Protein AF-0000000087414358 (afdb_homodimer)

Sequence (250 aa):
MFTDDFENIKIPDRVPMEALPYEARRILSLLRPGQKNSMMVKEICRLTGYRDEFIRVMGRRLLMEFGWPVGTSNDLDTPGLYLMQSEDERKRTFRNLYGRARQIADRAYVVNEIRLIDPKEWEVLMFTDDFENIKIPDRVPMEALPYEARRILSLLRPGQKNSMMVKEICRLTGYRDEFIRVMGRRLLMEFGWPVGTSNDLDTPGLYLMQSEDERKRTFRNLYGRARQIADRAYVVNEIRLIDPKEWEVL

Structure (mmCIF, N/CA/C/O backbone):
data_AF-0000000087414358-model_v1
#
loop_
_entity.id
_entity.type
_entity.pdbx_description
1 polymer 'Mor transcription activator domain-containing protein'
#
loop_
_atom_site.group_PDB
_atom_site.id
_atom_site.type_symbol
_atom_site.label_atom_id
_atom_site.label_alt_id
_atom_site.label_comp_id
_atom_site.label_asym_id
_atom_site.label_entity_id
_atom_site.label_seq_id
_atom_site.pdbx_PDB_ins_code
_atom_site.Cartn_x
_atom_site.Cartn_y
_atom_site.Cartn_z
_atom_site.occupancy
_atom_site.B_iso_or_equiv
_atom_site.auth_seq_id
_atom_site.auth_comp_id
_atom_site.auth_asym_id
_atom_site.auth_atom_id
_atom_site.pdbx_PDB_model_num
ATOM 1 N N . MET A 1 1 ? -17.391 3.189 2.809 1 33.28 1 MET A N 1
ATOM 2 C CA . MET A 1 1 ? -17.172 2.053 3.703 1 33.28 1 MET A CA 1
ATOM 3 C C . MET A 1 1 ? -16.797 0.805 2.916 1 33.28 1 MET A C 1
ATOM 5 O O . MET A 1 1 ? -17.219 0.632 1.772 1 33.28 1 MET A O 1
ATOM 9 N N . PHE A 1 2 ? -15.617 0.061 3.109 1 52.38 2 PHE A N 1
ATOM 10 C CA . PHE A 1 2 ? -15.266 -1.072 2.262 1 52.38 2 PHE A CA 1
ATOM 11 C C . PHE A 1 2 ? -16.344 -2.146 2.318 1 52.38 2 PHE A C 1
ATOM 13 O O . PHE A 1 2 ? -16.688 -2.641 3.398 1 52.38 2 PHE A O 1
ATOM 20 N N . THR A 1 3 ? -17.438 -2.023 1.88 1 54.53 3 THR A N 1
ATOM 21 C CA . THR A 1 3 ? -18.312 -3.197 1.829 1 54.53 3 THR A CA 1
ATOM 22 C C . THR A 1 3 ? -17.641 -4.324 1.04 1 54.53 3 THR A C 1
ATOM 24 O O . THR A 1 3 ? -16.984 -4.074 0.029 1 54.53 3 THR A O 1
ATOM 27 N N . ASP A 1 4 ? -17.281 -5.305 1.775 1 57.78 4 ASP A N 1
ATOM 28 C CA . ASP A 1 4 ? -16.688 -6.48 1.143 1 57.78 4 ASP A CA 1
ATOM 29 C C . ASP A 1 4 ? -17.484 -6.895 -0.096 1 57.78 4 ASP A C 1
ATOM 31 O O . ASP A 1 4 ? -18.328 -7.781 -0.027 1 57.78 4 ASP A O 1
ATOM 35 N N . ASP A 1 5 ? -17.828 -5.961 -0.767 1 67.06 5 ASP A N 1
ATOM 36 C CA . ASP A 1 5 ? -18.562 -6.43 -1.947 1 67.06 5 ASP A CA 1
ATOM 37 C C . ASP A 1 5 ? -17.609 -7.074 -2.951 1 67.06 5 ASP A C 1
ATOM 39 O O . ASP A 1 5 ? -17.219 -6.449 -3.943 1 67.06 5 ASP A O 1
ATOM 43 N N . PHE A 1 6 ? -17.078 -8.234 -2.506 1 79.12 6 PHE A N 1
ATOM 44 C CA . PHE A 1 6 ? -16.203 -9.031 -3.348 1 79.12 6 PHE A CA 1
ATOM 45 C C . PHE A 1 6 ? -17 -9.758 -4.43 1 79.12 6 PHE A C 1
ATOM 47 O O . PHE A 1 6 ? -16.438 -10.562 -5.18 1 79.12 6 PHE A O 1
ATOM 54 N N . GLU A 1 7 ? -18.281 -9.5 -4.449 1 76.12 7 GLU A N 1
ATOM 55 C CA . GLU A 1 7 ? -19.172 -10.25 -5.344 1 76.12 7 GLU A CA 1
ATOM 56 C C . GLU A 1 7 ? -18.766 -10.07 -6.801 1 76.12 7 GLU A C 1
ATOM 58 O O . GLU A 1 7 ? -18.969 -10.961 -7.625 1 76.12 7 GLU A O 1
ATOM 63 N N . ASN A 1 8 ? -18.078 -9.039 -7.016 1 84 8 ASN A N 1
ATOM 64 C CA . ASN A 1 8 ? -17.766 -8.75 -8.414 1 84 8 ASN A CA 1
ATOM 65 C C . ASN A 1 8 ? -16.328 -9.102 -8.758 1 84 8 ASN A C 1
ATOM 67 O O . ASN A 1 8 ? -15.859 -8.828 -9.867 1 84 8 ASN A O 1
ATOM 71 N N . ILE A 1 9 ? -15.656 -9.781 -7.816 1 91.06 9 ILE A N 1
ATOM 72 C CA . ILE A 1 9 ? -14.266 -10.133 -8.094 1 91.06 9 ILE A CA 1
ATOM 73 C C . ILE A 1 9 ? -14.203 -11.539 -8.688 1 91.06 9 ILE A C 1
ATOM 75 O O . ILE A 1 9 ? -14.633 -12.508 -8.055 1 91.06 9 ILE A O 1
ATOM 79 N N . LYS A 1 10 ? -13.711 -11.602 -9.852 1 93 10 LYS A N 1
ATOM 80 C CA . LYS A 1 10 ? -13.555 -12.883 -10.531 1 93 10 LYS A CA 1
ATOM 81 C C . LYS A 1 10 ? -12.25 -13.562 -10.117 1 93 10 LYS A C 1
ATOM 83 O O . LYS A 1 10 ? -11.195 -12.93 -10.094 1 93 10 LYS A O 1
ATOM 88 N N . ILE A 1 11 ? -12.375 -14.82 -9.758 1 97 11 ILE A N 1
ATOM 89 C CA . ILE A 1 11 ? -11.188 -15.641 -9.547 1 97 11 ILE A CA 1
ATOM 90 C C . ILE A 1 11 ? -10.695 -16.203 -10.883 1 97 11 ILE A C 1
ATOM 92 O O . ILE A 1 11 ? -11.414 -16.953 -11.547 1 97 11 ILE A O 1
ATOM 96 N N . PRO A 1 12 ? -9.508 -15.906 -11.234 1 97.81 12 PRO A N 1
ATOM 97 C CA . PRO A 1 12 ? -9.07 -16.312 -12.57 1 97.81 12 PRO A CA 1
ATOM 98 C C . PRO A 1 12 ? -8.75 -17.812 -12.656 1 97.81 12 PRO A C 1
ATOM 100 O O . PRO A 1 12 ? -8.273 -18.406 -11.68 1 97.81 12 PRO A O 1
ATOM 103 N N . ASP A 1 13 ? -9.016 -18.312 -13.797 1 96.94 13 ASP A N 1
ATOM 104 C CA . ASP A 1 13 ? -8.523 -19.656 -14.109 1 96.94 13 ASP A CA 1
ATOM 105 C C . ASP A 1 13 ? -7.023 -19.641 -14.383 1 96.94 13 ASP A C 1
ATOM 107 O O . ASP A 1 13 ? -6.496 -18.656 -14.922 1 96.94 13 ASP A O 1
ATOM 111 N N . ARG A 1 14 ? -6.512 -20.734 -14.102 1 96.75 14 ARG A N 1
ATOM 112 C CA . ARG A 1 14 ? -5.07 -20.812 -14.328 1 96.75 14 ARG A CA 1
ATOM 113 C C . ARG A 1 14 ? -4.758 -20.922 -15.82 1 96.75 14 ARG A C 1
ATOM 115 O O . ARG A 1 14 ? -5.23 -21.828 -16.5 1 96.75 14 ARG A O 1
ATOM 122 N N . VAL A 1 15 ? -3.963 -19.969 -16.234 1 97.25 15 VAL A N 1
ATOM 123 C CA . VAL A 1 15 ? -3.451 -20 -17.609 1 97.25 15 VAL A CA 1
ATOM 124 C C . VAL A 1 15 ? -2.172 -20.844 -17.656 1 97.25 15 VAL A C 1
ATOM 126 O O . VAL A 1 15 ? -1.216 -20.562 -16.922 1 97.25 15 VAL A O 1
ATOM 129 N N . PRO A 1 16 ? -2.189 -21.844 -18.547 1 95.31 16 PRO A N 1
ATOM 130 C CA . PRO A 1 16 ? -0.965 -22.641 -18.625 1 95.31 16 PRO A CA 1
ATOM 131 C C . PRO A 1 16 ? 0.261 -21.812 -19 1 95.31 16 PRO A C 1
ATOM 133 O O . PRO A 1 16 ? 0.146 -20.812 -19.719 1 95.31 16 PRO A O 1
ATOM 136 N N . MET A 1 17 ? 1.383 -22.172 -18.516 1 93.5 17 MET A N 1
ATOM 137 C CA . MET A 1 17 ? 2.629 -21.422 -18.672 1 93.5 17 MET A CA 1
ATOM 138 C C . MET A 1 17 ? 2.893 -21.109 -20.141 1 93.5 17 MET A C 1
ATOM 140 O O . MET A 1 17 ? 3.324 -20.016 -20.484 1 93.5 17 MET A O 1
ATOM 144 N N . GLU A 1 18 ? 2.645 -22.016 -21.016 1 93.5 18 GLU A N 1
ATOM 145 C CA . GLU A 1 18 ? 2.969 -21.875 -22.422 1 93.5 18 GLU A CA 1
ATOM 146 C C . GLU A 1 18 ? 2.078 -20.844 -23.094 1 93.5 18 GLU A C 1
ATOM 148 O O . GLU A 1 18 ? 2.404 -20.344 -24.172 1 93.5 18 GLU A O 1
ATOM 153 N N . ALA A 1 19 ? 0.921 -20.5 -22.5 1 97.44 19 ALA A N 1
ATOM 154 C CA . ALA A 1 19 ? -0.03 -19.562 -23.078 1 97.44 19 ALA A CA 1
ATOM 155 C C . ALA A 1 19 ? 0.161 -18.156 -22.5 1 97.44 19 ALA A C 1
ATOM 157 O O . ALA A 1 19 ? -0.482 -17.203 -22.953 1 97.44 19 ALA A O 1
ATOM 158 N N . LEU A 1 20 ? 1.043 -18.078 -21.578 1 98.12 20 LEU A N 1
ATOM 159 C CA . LEU A 1 20 ? 1.315 -16.781 -20.953 1 98.12 20 LEU A CA 1
ATOM 160 C C . LEU A 1 20 ? 2.086 -15.867 -21.906 1 98.12 20 LEU A C 1
ATOM 162 O O . LEU A 1 20 ? 2.877 -16.344 -22.719 1 98.12 20 LEU A O 1
ATOM 166 N N . PRO A 1 21 ? 1.796 -14.562 -21.734 1 98.31 21 PRO A N 1
ATOM 167 C CA . PRO A 1 21 ? 2.713 -13.648 -22.422 1 98.31 21 PRO A CA 1
ATOM 168 C C . PRO A 1 21 ? 4.168 -13.859 -22.016 1 98.31 21 PRO A C 1
ATOM 170 O O . PRO A 1 21 ? 4.445 -14.305 -20.891 1 98.31 21 PRO A O 1
ATOM 173 N N . TYR A 1 22 ? 5.031 -13.492 -22.844 1 97.94 22 TYR A N 1
ATOM 174 C CA . TYR A 1 22 ? 6.453 -13.789 -22.703 1 97.94 22 TYR A CA 1
ATOM 175 C C . TYR A 1 22 ? 6.977 -13.32 -21.344 1 97.94 22 TYR A C 1
ATOM 177 O O . TYR A 1 22 ? 7.609 -14.086 -20.625 1 97.94 22 TYR A O 1
ATOM 185 N N . GLU A 1 23 ? 6.684 -12.102 -20.938 1 98.12 23 GLU A N 1
ATOM 186 C CA . GLU A 1 23 ? 7.234 -11.539 -19.703 1 98.12 23 GLU A CA 1
ATOM 187 C C . GLU A 1 23 ? 6.699 -12.266 -18.484 1 98.12 23 GLU A C 1
ATOM 189 O O . GLU A 1 23 ? 7.441 -12.516 -17.531 1 98.12 23 GLU A O 1
ATOM 194 N N . ALA A 1 24 ? 5.449 -12.578 -18.547 1 98.25 24 ALA A N 1
ATOM 195 C CA . ALA A 1 24 ? 4.84 -13.297 -17.422 1 98.25 24 ALA A CA 1
ATOM 196 C C . ALA A 1 24 ? 5.453 -14.688 -17.266 1 98.25 24 ALA A C 1
ATOM 198 O O . ALA A 1 24 ? 5.746 -15.117 -16.156 1 98.25 24 ALA A O 1
ATOM 199 N N . ARG A 1 25 ? 5.648 -15.297 -18.406 1 97.69 25 ARG A N 1
ATOM 200 C CA . ARG A 1 25 ? 6.242 -16.641 -18.406 1 97.69 25 ARG A CA 1
ATOM 201 C C . ARG A 1 25 ? 7.668 -16.594 -17.859 1 97.69 25 ARG A C 1
ATOM 203 O O . ARG A 1 25 ? 8.07 -17.469 -17.094 1 97.69 25 ARG A O 1
ATOM 210 N N . ARG A 1 26 ? 8.359 -15.609 -18.312 1 97.69 26 ARG A N 1
ATOM 211 C CA . ARG A 1 26 ? 9.75 -15.461 -17.891 1 97.69 26 ARG A CA 1
ATOM 212 C C . ARG A 1 26 ? 9.836 -15.273 -16.375 1 97.69 26 ARG A C 1
ATOM 214 O O . ARG A 1 26 ? 10.664 -15.914 -15.711 1 97.69 26 ARG A O 1
ATOM 221 N N . ILE A 1 27 ? 9.023 -14.484 -15.805 1 98.25 27 ILE A N 1
ATOM 222 C CA . ILE A 1 27 ? 9.031 -14.227 -14.375 1 98.25 27 ILE A CA 1
ATOM 223 C C . ILE A 1 27 ? 8.523 -15.445 -13.617 1 98.25 27 ILE A C 1
ATOM 225 O O . ILE A 1 27 ? 9.125 -15.875 -12.633 1 98.25 27 ILE A O 1
ATOM 229 N N . LEU A 1 28 ? 7.473 -16 -14.125 1 97.44 28 LEU A N 1
ATOM 230 C CA . LEU A 1 28 ? 6.91 -17.188 -13.492 1 97.44 28 LEU A CA 1
ATOM 231 C C . LEU A 1 28 ? 7.938 -18.312 -13.438 1 97.44 28 LEU A C 1
ATOM 233 O O . LEU A 1 28 ? 8.016 -19.047 -12.445 1 97.44 28 LEU A O 1
ATOM 237 N N . SER A 1 29 ? 8.711 -18.484 -14.43 1 96.5 29 SER A N 1
ATOM 238 C CA . SER A 1 29 ? 9.664 -19.594 -14.531 1 96.5 29 SER A CA 1
ATOM 239 C C . SER A 1 29 ? 10.742 -19.484 -13.461 1 96.5 29 SER A C 1
ATOM 241 O O . SER A 1 29 ? 11.438 -20.453 -13.18 1 96.5 29 SER A O 1
ATOM 243 N N . LEU A 1 30 ? 10.891 -18.359 -12.914 1 97.19 30 LEU A N 1
ATOM 244 C CA . LEU A 1 30 ? 11.906 -18.156 -11.891 1 97.19 30 LEU A CA 1
ATOM 245 C C . LEU A 1 30 ? 11.352 -18.438 -10.5 1 97.19 30 LEU A C 1
ATOM 247 O O . LEU A 1 30 ? 12.109 -18.594 -9.539 1 97.19 30 LEU A O 1
ATOM 251 N N . LEU A 1 31 ? 10.055 -18.438 -10.352 1 96.75 31 LEU A N 1
ATOM 252 C CA . LEU A 1 31 ? 9.438 -18.672 -9.047 1 96.75 31 LEU A CA 1
ATOM 253 C C . LEU A 1 31 ? 9.375 -20.172 -8.742 1 96.75 31 LEU A C 1
ATOM 255 O O . LEU A 1 31 ? 9.359 -21 -9.656 1 96.75 31 LEU A O 1
ATOM 259 N N . ARG A 1 32 ? 9.367 -20.422 -7.461 1 94.94 32 ARG A N 1
ATOM 260 C CA . ARG A 1 32 ? 9.344 -21.812 -6.988 1 94.94 32 ARG A CA 1
ATOM 261 C C . ARG A 1 32 ? 8.258 -22 -5.941 1 94.94 32 ARG A C 1
ATOM 263 O O . ARG A 1 32 ? 7.875 -21.062 -5.246 1 94.94 32 ARG A O 1
ATOM 270 N N . PRO A 1 33 ? 7.797 -23.188 -5.797 1 95.81 33 PRO A N 1
ATOM 271 C CA . PRO A 1 33 ? 6.781 -23.453 -4.781 1 95.81 33 PRO A CA 1
ATOM 272 C C . PRO A 1 33 ? 7.324 -23.359 -3.357 1 95.81 33 PRO A C 1
ATOM 274 O O . PRO A 1 33 ? 8.445 -23.812 -3.086 1 95.81 33 PRO A O 1
ATOM 277 N N . GLY A 1 34 ? 6.516 -22.703 -2.506 1 96.12 34 GLY A N 1
ATOM 278 C CA . GLY A 1 34 ? 6.828 -22.641 -1.087 1 96.12 34 GLY A CA 1
ATOM 279 C C . GLY A 1 34 ? 7.57 -21.375 -0.698 1 96.12 34 GLY A C 1
ATOM 280 O O . GLY A 1 34 ? 8.508 -20.953 -1.383 1 96.12 34 GLY A O 1
ATOM 281 N N . GLN A 1 35 ? 7.277 -20.859 0.395 1 96.38 35 GLN A N 1
ATOM 282 C CA . GLN A 1 35 ? 7.883 -19.625 0.885 1 96.38 35 GLN A CA 1
ATOM 283 C C . GLN A 1 35 ? 9.383 -19.797 1.103 1 96.38 35 GLN A C 1
ATOM 285 O O . GLN A 1 35 ? 10.156 -18.875 0.876 1 96.38 35 GLN A O 1
ATOM 290 N N . LYS A 1 36 ? 9.758 -20.969 1.539 1 95.88 36 LYS A N 1
ATOM 291 C CA . LYS A 1 36 ? 11.164 -21.234 1.812 1 95.88 36 LYS A CA 1
ATOM 292 C C . LYS A 1 36 ? 12.016 -21.047 0.558 1 95.88 36 LYS A C 1
ATOM 294 O O . LYS A 1 36 ? 13.234 -20.891 0.646 1 95.88 36 LYS A O 1
ATOM 299 N N . ASN A 1 37 ? 11.367 -21.047 -0.603 1 95.62 37 ASN A N 1
ATOM 300 C CA . ASN A 1 37 ? 12.055 -20.906 -1.88 1 95.62 37 ASN A CA 1
ATOM 301 C C . ASN A 1 37 ? 11.781 -19.547 -2.523 1 95.62 37 ASN A C 1
ATOM 303 O O . ASN A 1 37 ? 11.922 -19.391 -3.738 1 95.62 37 ASN A O 1
ATOM 307 N N . SER A 1 38 ? 11.367 -18.562 -1.762 1 97.62 38 SER A N 1
ATOM 308 C CA . SER A 1 38 ? 11.031 -17.234 -2.277 1 97.62 38 SER A CA 1
ATOM 309 C C . SER A 1 38 ? 12.227 -16.609 -2.992 1 97.62 38 SER A C 1
ATOM 311 O O . SER A 1 38 ? 13.375 -16.844 -2.625 1 97.62 38 SER A O 1
ATOM 313 N N . MET A 1 39 ? 11.875 -15.828 -3.994 1 97.69 39 MET A N 1
ATOM 314 C CA . MET A 1 39 ? 12.883 -15.102 -4.77 1 97.69 39 MET A CA 1
ATOM 315 C C . MET A 1 39 ? 12.742 -13.594 -4.574 1 97.69 39 MET A C 1
ATOM 317 O O . MET A 1 39 ? 11.664 -13.039 -4.805 1 97.69 39 MET A O 1
ATOM 321 N N . MET A 1 40 ? 13.844 -13.008 -4.211 1 97.81 40 MET A N 1
ATOM 322 C CA . MET A 1 40 ? 13.828 -11.555 -4.027 1 97.81 40 MET A CA 1
ATOM 323 C C . MET A 1 40 ? 13.594 -10.844 -5.352 1 97.81 40 MET A C 1
ATOM 325 O O . MET A 1 40 ? 14.125 -11.242 -6.387 1 97.81 40 MET A O 1
ATOM 329 N N . VAL A 1 41 ? 12.906 -9.781 -5.301 1 97.69 41 VAL A N 1
ATOM 330 C CA . VAL A 1 41 ? 12.602 -8.984 -6.488 1 97.69 41 VAL A CA 1
ATOM 331 C C . VAL A 1 41 ? 13.906 -8.508 -7.133 1 97.69 41 VAL A C 1
ATOM 333 O O . VAL A 1 41 ? 14.055 -8.57 -8.359 1 97.69 41 VAL A O 1
ATOM 336 N N . LYS A 1 42 ? 14.836 -8.133 -6.324 1 97 42 LYS A N 1
ATOM 337 C CA . LYS A 1 42 ? 16.125 -7.66 -6.84 1 97 42 LYS A CA 1
ATOM 338 C C . LYS A 1 42 ? 16.828 -8.75 -7.645 1 97 42 LYS A C 1
ATOM 340 O O . LYS A 1 42 ? 17.5 -8.461 -8.633 1 97 42 LYS A O 1
ATOM 345 N N . GLU A 1 43 ? 16.703 -9.969 -7.191 1 97.69 43 GLU A N 1
ATOM 346 C CA . GLU A 1 43 ? 17.312 -11.094 -7.91 1 97.69 43 GLU A CA 1
ATOM 347 C C . GLU A 1 43 ? 16.609 -11.328 -9.25 1 97.69 43 GLU A C 1
ATOM 349 O O . GLU A 1 43 ? 17.266 -11.562 -10.266 1 97.69 43 GLU A O 1
ATOM 354 N N . ILE A 1 44 ? 15.328 -11.266 -9.281 1 98.5 44 ILE A N 1
ATOM 355 C CA . ILE A 1 44 ? 14.562 -11.422 -10.516 1 98.5 44 ILE A CA 1
ATOM 356 C C . ILE A 1 44 ? 14.922 -10.297 -11.484 1 98.5 44 ILE A C 1
ATOM 358 O O . ILE A 1 44 ? 15.07 -10.539 -12.688 1 98.5 44 ILE A O 1
ATOM 362 N N . CYS A 1 45 ? 15.109 -9.102 -10.953 1 98.56 45 CYS A N 1
ATOM 363 C CA . CYS A 1 45 ? 15.562 -7.984 -11.766 1 98.56 45 CYS A CA 1
ATOM 364 C C . CYS A 1 45 ? 16.875 -8.305 -12.461 1 98.56 45 CYS A C 1
ATOM 366 O O . CYS A 1 45 ? 17.031 -8.094 -13.664 1 98.56 45 CYS A O 1
ATOM 368 N N . ARG A 1 46 ? 17.75 -8.836 -11.719 1 98.31 46 ARG A N 1
ATOM 369 C CA . ARG A 1 46 ? 19.062 -9.156 -12.242 1 98.31 46 ARG A CA 1
ATOM 370 C C . ARG A 1 46 ? 18.984 -10.203 -13.344 1 98.31 46 ARG A C 1
ATOM 372 O O . ARG A 1 46 ? 19.656 -10.086 -14.375 1 98.31 46 ARG A O 1
ATOM 379 N N . LEU A 1 47 ? 18.172 -11.117 -13.18 1 98.19 47 LEU A N 1
ATOM 380 C CA . LEU A 1 47 ? 18.109 -12.25 -14.094 1 98.19 47 LEU A CA 1
ATOM 381 C C . LEU A 1 47 ? 17.312 -11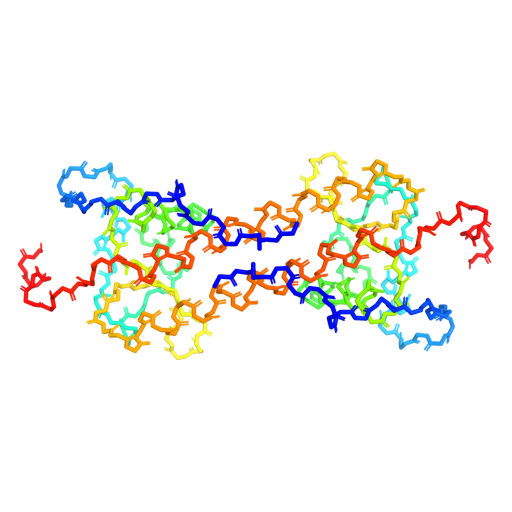.883 -15.352 1 98.19 47 LEU A C 1
ATOM 383 O O . LEU A 1 47 ? 17.531 -12.461 -16.422 1 98.19 47 LEU A O 1
ATOM 387 N N . THR A 1 48 ? 16.391 -10.969 -15.273 1 98.25 48 THR A N 1
ATOM 388 C CA . THR A 1 48 ? 15.484 -10.688 -16.391 1 98.25 48 THR A CA 1
ATOM 389 C C . THR A 1 48 ? 15.844 -9.359 -17.047 1 98.25 48 THR A C 1
ATOM 391 O O . THR A 1 48 ? 15.469 -9.109 -18.203 1 98.25 48 THR A O 1
ATOM 394 N N . GLY A 1 49 ? 16.422 -8.461 -16.234 1 98.19 49 GLY A N 1
ATOM 395 C CA . GLY A 1 49 ? 16.703 -7.121 -16.719 1 98.19 49 GLY A CA 1
ATOM 396 C C . GLY A 1 49 ? 15.547 -6.164 -16.547 1 98.19 49 GLY A C 1
ATOM 397 O O . GLY A 1 49 ? 15.633 -5 -16.938 1 98.19 49 GLY A O 1
ATOM 398 N N . TYR A 1 50 ? 14.406 -6.621 -16.016 1 98.38 50 TYR A N 1
ATOM 399 C CA . TYR A 1 50 ? 13.25 -5.762 -15.789 1 98.38 50 TYR A CA 1
ATOM 400 C C . TYR A 1 50 ? 13.422 -4.926 -14.523 1 98.38 50 TYR A C 1
ATOM 402 O O . TYR A 1 50 ? 14.203 -5.285 -13.641 1 98.38 50 TYR A O 1
ATOM 410 N N . ARG A 1 51 ? 12.711 -3.861 -14.43 1 97.5 51 ARG A N 1
ATOM 411 C CA . ARG A 1 51 ? 12.742 -2.988 -13.258 1 97.5 51 ARG A CA 1
ATOM 412 C C . ARG A 1 51 ? 11.875 -3.549 -12.133 1 97.5 51 ARG A C 1
ATOM 414 O O . ARG A 1 51 ? 10.969 -4.348 -12.383 1 97.5 51 ARG A O 1
ATOM 421 N N . ASP A 1 52 ? 12.117 -3.113 -10.938 1 97.38 52 ASP A N 1
ATOM 422 C CA . ASP A 1 52 ? 11.43 -3.568 -9.734 1 97.38 52 ASP A CA 1
ATOM 423 C C . ASP A 1 52 ? 9.914 -3.451 -9.883 1 97.38 52 ASP A C 1
ATOM 425 O O . ASP A 1 52 ? 9.195 -4.441 -9.734 1 97.38 52 ASP A O 1
ATOM 429 N N . GLU A 1 53 ? 9.477 -2.25 -10.32 1 96.12 53 GLU A N 1
ATOM 430 C CA . GLU A 1 53 ? 8.039 -1.997 -10.398 1 96.12 53 GLU A CA 1
ATOM 431 C C . GLU A 1 53 ? 7.367 -2.939 -11.398 1 96.12 53 GLU A C 1
ATOM 433 O O . GLU A 1 53 ? 6.25 -3.402 -11.164 1 96.12 53 GLU A O 1
ATOM 438 N N . PHE A 1 54 ? 8.094 -3.275 -12.414 1 98 54 PHE A N 1
ATOM 439 C CA . PHE A 1 54 ? 7.539 -4.172 -13.43 1 98 54 PHE A CA 1
ATOM 440 C C . PHE A 1 54 ? 7.359 -5.578 -12.867 1 98 54 PHE A C 1
ATOM 442 O O . PHE A 1 54 ? 6.34 -6.223 -13.102 1 98 54 PHE A O 1
ATOM 449 N N . ILE A 1 55 ? 8.328 -6.055 -12.086 1 98.44 55 ILE A N 1
ATOM 450 C CA . ILE A 1 55 ? 8.266 -7.383 -11.492 1 98.44 55 ILE A CA 1
ATOM 451 C C . ILE A 1 55 ? 7.078 -7.461 -10.531 1 98.44 55 ILE A C 1
ATOM 453 O O . ILE A 1 55 ? 6.32 -8.438 -10.547 1 98.44 55 ILE A O 1
ATOM 457 N N . ARG A 1 56 ? 6.93 -6.402 -9.797 1 97.5 56 ARG A N 1
ATOM 458 C CA . ARG A 1 56 ? 5.855 -6.383 -8.805 1 97.5 56 ARG A CA 1
ATOM 459 C C . ARG A 1 56 ? 4.488 -6.348 -9.484 1 97.5 56 ARG A C 1
ATOM 461 O O . ARG A 1 56 ? 3.568 -7.055 -9.07 1 97.5 56 ARG A O 1
ATOM 468 N N . VAL A 1 57 ? 4.375 -5.617 -10.547 1 97.44 57 VAL A N 1
ATOM 469 C CA . VAL A 1 57 ? 3.139 -5.559 -11.32 1 97.44 57 VAL A CA 1
ATOM 470 C C . VAL A 1 57 ? 2.85 -6.926 -11.938 1 97.44 57 VAL A C 1
ATOM 472 O O . VAL A 1 57 ? 1.714 -7.402 -11.906 1 97.44 57 VAL A O 1
ATOM 475 N N . MET A 1 58 ? 3.85 -7.516 -12.422 1 98.19 58 MET A N 1
ATOM 476 C CA . MET A 1 58 ? 3.674 -8.812 -13.055 1 98.19 58 MET A CA 1
ATOM 477 C C . MET A 1 58 ? 3.299 -9.883 -12.031 1 98.19 58 MET A C 1
ATOM 479 O O . MET A 1 58 ? 2.494 -10.766 -12.32 1 98.19 58 MET A O 1
ATOM 483 N N . GLY A 1 59 ? 3.92 -9.797 -10.867 1 98.25 59 GLY A N 1
ATOM 484 C CA . GLY A 1 59 ? 3.518 -10.703 -9.805 1 98.25 59 GLY A CA 1
ATOM 485 C C . GLY A 1 59 ? 2.041 -10.617 -9.469 1 98.25 59 GLY A C 1
ATOM 486 O O . GLY A 1 59 ? 1.368 -11.633 -9.32 1 98.25 59 GLY A O 1
ATOM 487 N N . ARG A 1 60 ? 1.594 -9.492 -9.422 1 98.06 60 ARG A N 1
ATOM 488 C CA . ARG A 1 60 ? 0.17 -9.273 -9.188 1 98.06 60 ARG A CA 1
ATOM 489 C C . ARG A 1 60 ? -0.664 -9.828 -10.344 1 98.06 60 ARG A C 1
ATOM 491 O O . ARG A 1 60 ? -1.698 -10.461 -10.117 1 98.06 60 ARG A O 1
ATOM 498 N N . ARG A 1 61 ? -0.218 -9.547 -11.516 1 98.38 61 ARG A N 1
ATOM 499 C CA . ARG A 1 61 ? -0.976 -10 -12.68 1 98.38 61 ARG A CA 1
ATOM 500 C C . ARG A 1 61 ? -1.017 -11.523 -12.75 1 98.38 61 ARG A C 1
ATOM 502 O O . ARG A 1 61 ? -2.033 -12.109 -13.133 1 98.38 61 ARG A O 1
ATOM 509 N N . LEU A 1 62 ? 0.09 -12.141 -12.484 1 98.56 62 LEU A N 1
ATOM 510 C CA . LEU A 1 62 ? 0.135 -13.594 -12.461 1 98.56 62 LEU A CA 1
ATOM 511 C C . LEU A 1 62 ? -0.942 -14.156 -11.539 1 98.56 62 LEU A C 1
ATOM 513 O O . LEU A 1 62 ? -1.572 -15.172 -11.859 1 98.56 62 LEU A O 1
ATOM 517 N N . LEU A 1 63 ? -1.158 -13.5 -10.453 1 98.62 63 LEU A N 1
ATOM 518 C CA . LEU A 1 63 ? -2.193 -13.906 -9.508 1 98.62 63 LEU A CA 1
ATOM 519 C C . LEU A 1 63 ? -3.574 -13.477 -10 1 98.62 63 LEU A C 1
ATOM 521 O O . LEU A 1 63 ? -4.457 -14.312 -10.18 1 98.62 63 LEU A O 1
ATOM 525 N N . MET A 1 64 ? -3.721 -12.219 -10.383 1 98.31 64 MET A N 1
ATOM 526 C CA . MET A 1 64 ? -5.031 -11.594 -10.547 1 98.31 64 MET A CA 1
ATOM 527 C C . MET A 1 64 ? -5.598 -11.883 -11.93 1 98.31 64 MET A C 1
ATOM 529 O O . MET A 1 64 ? -6.816 -11.859 -12.125 1 98.31 64 MET A O 1
ATOM 533 N N . GLU A 1 65 ? -4.727 -12.141 -12.867 1 98.25 65 GLU A N 1
ATOM 534 C CA . GLU A 1 65 ? -5.18 -12.266 -14.25 1 98.25 65 GLU A CA 1
ATOM 535 C C . GLU A 1 65 ? -4.93 -13.672 -14.789 1 98.25 65 GLU A C 1
ATOM 537 O O . GLU A 1 65 ? -5.719 -14.188 -15.578 1 98.25 65 GLU A O 1
ATOM 542 N N . PHE A 1 66 ? -3.873 -14.281 -14.297 1 98.44 66 PHE A N 1
ATOM 543 C CA . PHE A 1 66 ? -3.463 -15.508 -14.969 1 98.44 66 PHE A CA 1
ATOM 544 C C . PHE A 1 66 ? -3.643 -16.719 -14.047 1 98.44 66 PHE A C 1
ATOM 546 O O . PHE A 1 66 ? -3.295 -17.844 -14.414 1 98.44 66 PHE A O 1
ATOM 553 N N . GLY A 1 67 ? -4.004 -16.531 -12.797 1 98.06 67 GLY A N 1
ATOM 554 C CA . GLY A 1 67 ? -4.488 -17.609 -11.945 1 98.06 67 GLY A CA 1
ATOM 555 C C . GLY A 1 67 ? -3.377 -18.344 -11.219 1 98.06 67 GLY A C 1
ATOM 556 O O . GLY A 1 67 ? -3.588 -19.438 -10.703 1 98.06 67 GLY A O 1
ATOM 557 N N . TRP A 1 68 ? -2.199 -17.781 -11.242 1 97.88 68 TRP A N 1
ATOM 558 C CA . TRP A 1 68 ? -1.106 -18.406 -10.516 1 97.88 68 TRP A CA 1
ATOM 559 C C . TRP A 1 68 ? -1.035 -17.891 -9.078 1 97.88 68 TRP A C 1
ATOM 561 O O . TRP A 1 68 ? -1.118 -16.672 -8.852 1 97.88 68 TRP A O 1
ATOM 571 N N . PRO A 1 69 ? -0.92 -18.781 -8.125 1 98.31 69 PRO A N 1
ATOM 572 C CA . PRO A 1 69 ? -0.963 -18.359 -6.723 1 98.31 69 PRO A CA 1
ATOM 573 C C . PRO A 1 69 ? 0.366 -17.781 -6.242 1 98.31 69 PRO A C 1
ATOM 575 O O . PRO A 1 69 ? 1.019 -18.359 -5.375 1 98.31 69 PRO A O 1
ATOM 578 N N . VAL A 1 70 ? 0.649 -16.625 -6.648 1 98.31 70 VAL A N 1
ATOM 579 C CA . VAL A 1 70 ? 1.872 -15.93 -6.27 1 98.31 70 VAL A CA 1
ATOM 580 C C . VAL A 1 70 ? 1.692 -15.281 -4.898 1 98.31 70 VAL A C 1
ATOM 582 O O . VAL A 1 70 ? 0.766 -14.492 -4.691 1 98.31 70 VAL A O 1
ATOM 585 N N . GLY A 1 71 ? 2.465 -15.703 -3.988 1 97.94 71 GLY A N 1
ATOM 586 C CA . GLY A 1 71 ? 2.547 -15.07 -2.682 1 97.94 71 GLY A CA 1
ATOM 587 C C . GLY A 1 71 ? 3.715 -14.109 -2.555 1 97.94 71 GLY A C 1
ATOM 588 O O . GLY A 1 71 ? 4.605 -14.094 -3.406 1 97.94 71 GLY A O 1
ATOM 589 N N . THR A 1 72 ? 3.611 -13.352 -1.6 1 96.12 72 THR A N 1
ATOM 590 C CA . THR A 1 72 ? 4.695 -12.438 -1.259 1 96.12 72 THR A CA 1
ATOM 591 C C . THR A 1 72 ? 5.09 -12.594 0.207 1 96.12 72 THR A C 1
ATOM 593 O O . THR A 1 72 ? 4.234 -12.805 1.068 1 96.12 72 THR A O 1
ATOM 596 N N . SER A 1 73 ? 6.383 -12.516 0.488 1 95.31 73 SER A N 1
ATOM 597 C CA . SER A 1 73 ? 6.91 -12.594 1.847 1 95.31 73 SER A CA 1
ATOM 598 C C . SER A 1 73 ? 7.781 -11.383 2.172 1 95.31 73 SER A C 1
ATOM 600 O O . SER A 1 73 ? 8.586 -10.953 1.346 1 95.31 73 SER A O 1
ATOM 602 N N . ASN A 1 74 ? 7.547 -10.891 3.326 1 90.38 74 ASN A N 1
ATOM 603 C CA . ASN A 1 74 ? 8.391 -9.82 3.852 1 90.38 74 ASN A CA 1
ATOM 604 C C . ASN A 1 74 ? 9.312 -10.328 4.957 1 90.38 74 ASN A C 1
ATOM 606 O O . ASN A 1 74 ? 9.93 -9.531 5.664 1 90.38 74 ASN A O 1
ATOM 610 N N . ASP A 1 75 ? 9.312 -11.594 5.066 1 91.31 75 ASP A N 1
ATOM 611 C CA . ASP A 1 75 ? 10.18 -12.172 6.082 1 91.31 75 ASP A CA 1
ATOM 612 C C . ASP A 1 75 ? 11.656 -11.953 5.738 1 91.31 75 ASP A C 1
ATOM 614 O O . ASP A 1 75 ? 12.047 -12.062 4.578 1 91.31 75 ASP A O 1
ATOM 618 N N . LEU A 1 76 ? 12.461 -11.719 6.738 1 90.25 76 LEU A N 1
ATOM 619 C CA . LEU A 1 76 ? 13.875 -11.422 6.543 1 90.25 76 LEU A CA 1
ATOM 620 C C . LEU A 1 76 ? 14.602 -12.609 5.918 1 90.25 76 LEU A C 1
ATOM 622 O O . LEU A 1 76 ? 15.508 -12.43 5.098 1 90.25 76 LEU A O 1
ATOM 626 N N . ASP A 1 77 ? 14.172 -13.805 6.27 1 92.62 77 ASP A N 1
ATOM 627 C CA . ASP A 1 77 ? 14.883 -15.008 5.852 1 92.62 77 ASP A CA 1
ATOM 628 C C . ASP A 1 77 ? 14.414 -15.469 4.469 1 92.62 77 ASP A C 1
ATOM 630 O O . ASP A 1 77 ? 15.164 -16.125 3.748 1 92.62 77 ASP A O 1
ATOM 634 N N . THR A 1 78 ? 13.242 -15.148 4.105 1 94.31 78 THR A N 1
ATOM 635 C CA . THR A 1 78 ? 12.672 -15.648 2.855 1 94.31 78 THR A CA 1
ATOM 636 C C . THR A 1 78 ? 11.859 -14.562 2.16 1 94.31 78 THR A C 1
ATOM 638 O O . THR A 1 78 ? 10.664 -14.734 1.92 1 94.31 78 THR A O 1
ATOM 641 N N . PRO A 1 79 ? 12.516 -13.469 1.817 1 96.19 79 PRO A N 1
ATOM 642 C CA . PRO A 1 79 ? 11.758 -12.375 1.206 1 96.19 79 PRO A CA 1
ATOM 643 C C . PRO A 1 79 ? 11.438 -12.633 -0.264 1 96.19 79 PRO A C 1
ATOM 645 O O . PRO A 1 79 ? 12.195 -13.305 -0.96 1 96.19 79 PRO A O 1
ATOM 648 N N . GLY A 1 80 ? 10.352 -12.055 -0.713 1 97.56 80 GLY A N 1
ATOM 649 C CA . GLY A 1 80 ? 10.125 -12.016 -2.148 1 97.56 80 GLY A CA 1
ATOM 650 C C . GLY A 1 80 ? 8.898 -12.805 -2.578 1 97.56 80 GLY A C 1
ATOM 651 O O . GLY A 1 80 ? 7.926 -12.906 -1.826 1 97.56 80 GLY A O 1
ATOM 652 N N . LEU A 1 81 ? 8.914 -13.242 -3.777 1 98.44 81 LEU A N 1
ATOM 653 C CA . LEU A 1 81 ? 7.777 -13.875 -4.438 1 98.44 81 LEU A CA 1
ATOM 654 C C . LEU A 1 81 ? 7.957 -15.391 -4.504 1 98.44 81 LEU A C 1
ATOM 656 O O . LEU A 1 81 ? 9.078 -15.875 -4.668 1 98.44 81 LEU A O 1
ATOM 660 N N . TYR A 1 82 ? 6.898 -16.078 -4.418 1 97.81 82 TYR A N 1
ATOM 661 C CA . TYR A 1 82 ? 6.891 -17.531 -4.516 1 97.81 82 TYR A CA 1
ATOM 662 C C . TYR A 1 82 ? 5.516 -18.047 -4.918 1 97.81 82 TYR A C 1
ATOM 664 O O . TYR A 1 82 ? 4.559 -17.266 -5.016 1 97.81 82 TYR A O 1
ATOM 672 N N . LEU A 1 83 ? 5.48 -19.281 -5.18 1 97.62 83 LEU A N 1
ATOM 673 C CA . LEU A 1 83 ? 4.203 -19.922 -5.48 1 97.62 83 LEU A CA 1
ATOM 674 C C . LEU A 1 83 ? 3.643 -20.625 -4.242 1 97.62 83 LEU A C 1
ATOM 676 O O . LEU A 1 83 ? 4.277 -21.516 -3.688 1 97.62 83 LEU A O 1
ATOM 680 N N . MET A 1 84 ? 2.484 -20.234 -3.865 1 98.06 84 MET A N 1
ATOM 681 C CA . MET A 1 84 ? 1.91 -20.781 -2.641 1 98.06 84 MET A CA 1
ATOM 682 C C . MET A 1 84 ? 1.528 -22.25 -2.828 1 98.06 84 MET A C 1
ATOM 684 O O . MET A 1 84 ? 0.873 -22.609 -3.811 1 98.06 84 MET A O 1
ATOM 688 N N . GLN A 1 85 ? 1.867 -23.016 -1.799 1 96.31 85 GLN A N 1
ATOM 689 C CA . GLN A 1 85 ? 1.633 -24.453 -1.91 1 96.31 85 GLN A CA 1
ATOM 690 C C . GLN A 1 85 ? 0.84 -24.969 -0.715 1 96.31 85 GLN A C 1
ATOM 692 O O . GLN A 1 85 ? 0.383 -26.109 -0.719 1 96.31 85 GLN A O 1
ATOM 697 N N . SER A 1 86 ? 0.611 -24.156 0.322 1 96.19 86 SER A N 1
ATOM 698 C CA . SER A 1 86 ? -0.058 -24.625 1.53 1 96.19 86 SER A CA 1
ATOM 699 C C . SER A 1 86 ? -1.083 -23.609 2.027 1 96.19 86 SER A C 1
ATOM 701 O O . SER A 1 86 ? -1.006 -22.422 1.689 1 96.19 86 SER A O 1
ATOM 703 N N . GLU A 1 87 ? -1.972 -24.094 2.855 1 96.81 87 GLU A N 1
ATOM 704 C CA . GLU A 1 87 ? -2.969 -23.234 3.477 1 96.81 87 GLU A CA 1
ATOM 705 C C . GLU A 1 87 ? -2.314 -22.219 4.414 1 96.81 87 GLU A C 1
ATOM 707 O O . GLU A 1 87 ? -2.779 -21.078 4.531 1 96.81 87 GLU A O 1
ATOM 712 N N . ASP A 1 88 ? -1.234 -22.641 5.027 1 96.94 88 ASP A N 1
ATOM 713 C CA . ASP A 1 88 ? -0.526 -21.719 5.906 1 96.94 88 ASP A CA 1
ATOM 714 C C . ASP A 1 88 ? 0.043 -20.531 5.121 1 96.94 88 ASP A C 1
ATOM 716 O O . ASP A 1 88 ? -0.048 -19.391 5.562 1 96.94 88 ASP A O 1
ATOM 720 N N . GLU A 1 89 ? 0.564 -20.828 3.984 1 97.31 89 GLU A N 1
ATOM 721 C CA . GLU A 1 89 ? 1.096 -19.766 3.127 1 97.31 89 GLU A CA 1
ATOM 722 C C . GLU A 1 89 ? -0.02 -18.859 2.611 1 97.31 89 GLU A C 1
ATOM 724 O O . GLU A 1 89 ? 0.135 -17.641 2.568 1 97.31 89 GLU A O 1
ATOM 729 N N . ARG A 1 90 ? -1.106 -19.422 2.236 1 97.81 90 ARG A N 1
ATOM 730 C CA . ARG A 1 90 ? -2.285 -18.672 1.834 1 97.81 90 ARG A CA 1
ATOM 731 C C . ARG A 1 90 ? -2.727 -17.719 2.939 1 97.81 90 ARG A C 1
ATOM 733 O O . ARG A 1 90 ? -2.926 -16.531 2.695 1 97.81 90 ARG A O 1
ATOM 740 N N . LYS A 1 91 ? -2.855 -18.266 4.125 1 97.56 91 LYS A N 1
ATOM 741 C CA . LYS A 1 91 ? -3.32 -17.469 5.258 1 97.56 91 LYS A CA 1
ATOM 742 C C . LYS A 1 91 ? -2.352 -16.328 5.562 1 97.56 91 LYS A C 1
ATOM 744 O O . LYS A 1 91 ? -2.775 -15.219 5.867 1 97.56 91 LYS A O 1
ATOM 749 N N . ARG A 1 92 ? -1.092 -16.625 5.457 1 96.5 92 ARG A N 1
ATOM 750 C CA . ARG A 1 92 ? -0.085 -15.602 5.723 1 96.5 92 ARG A CA 1
ATOM 751 C C . ARG A 1 92 ? -0.167 -14.477 4.699 1 96.5 92 ARG A C 1
ATOM 753 O O . ARG A 1 92 ? -0.187 -13.297 5.062 1 96.5 92 ARG A O 1
ATOM 760 N N . THR A 1 93 ? -0.207 -14.844 3.422 1 97.62 93 THR A N 1
ATOM 761 C CA . THR A 1 93 ? -0.294 -13.836 2.369 1 97.62 93 THR A CA 1
ATOM 762 C C . THR A 1 93 ? -1.591 -13.039 2.488 1 97.62 93 THR A C 1
ATOM 764 O O . THR A 1 93 ? -1.585 -11.812 2.367 1 97.62 93 THR A O 1
ATOM 767 N N . PHE A 1 94 ? -2.639 -13.727 2.807 1 97.38 94 PHE A N 1
ATOM 768 C CA . PHE A 1 94 ? -3.93 -13.07 2.98 1 97.38 94 PHE A CA 1
ATOM 769 C C . PHE A 1 94 ? -3.879 -12.062 4.121 1 97.38 94 PHE A C 1
ATOM 771 O O . PHE A 1 94 ? -4.293 -10.914 3.961 1 97.38 94 PHE A O 1
ATOM 778 N N . ARG A 1 95 ? -3.375 -12.484 5.258 1 96.06 95 ARG A N 1
ATOM 779 C CA . ARG A 1 95 ? -3.33 -11.625 6.434 1 96.06 95 ARG A CA 1
ATOM 780 C C . ARG A 1 95 ? -2.49 -10.375 6.168 1 96.06 95 ARG A C 1
ATOM 782 O O . ARG A 1 95 ? -2.85 -9.281 6.59 1 96.06 95 ARG A O 1
ATOM 789 N N . ASN A 1 96 ? -1.397 -10.617 5.453 1 95.56 96 ASN A N 1
ATOM 790 C CA . ASN A 1 96 ? -0.527 -9.492 5.133 1 95.56 96 ASN A CA 1
ATOM 791 C C . ASN A 1 96 ? -1.235 -8.469 4.246 1 95.56 96 ASN A C 1
ATOM 793 O O . ASN A 1 96 ? -1.235 -7.273 4.547 1 95.56 96 ASN A O 1
ATOM 797 N N . LEU A 1 97 ? -1.901 -8.938 3.209 1 96.44 97 LEU A N 1
ATOM 798 C CA . LEU A 1 97 ? -2.586 -8.062 2.268 1 96.44 97 LEU A CA 1
ATOM 799 C C . LEU A 1 97 ? -3.797 -7.402 2.92 1 96.44 97 LEU A C 1
ATOM 801 O O . LEU A 1 97 ? -3.984 -6.191 2.812 1 96.44 97 LEU A O 1
ATOM 805 N N . TYR A 1 98 ? -4.484 -8.195 3.627 1 94.38 98 TYR A N 1
ATOM 806 C CA . TYR A 1 98 ? -5.695 -7.676 4.25 1 94.38 98 TYR A CA 1
ATOM 807 C C . TYR A 1 98 ? -5.359 -6.672 5.348 1 94.38 98 TYR A C 1
ATOM 809 O O . TYR A 1 98 ? -6.02 -5.641 5.48 1 94.38 98 TYR A O 1
ATOM 817 N N . GLY A 1 99 ? -4.398 -7.027 6.168 1 94.12 99 GLY A N 1
ATOM 818 C CA . GLY A 1 99 ? -3.936 -6.074 7.164 1 94.12 99 GLY A CA 1
ATOM 819 C C . GLY A 1 99 ? -3.512 -4.746 6.566 1 94.12 99 GLY A C 1
ATOM 820 O O . GLY A 1 99 ? -3.83 -3.686 7.109 1 94.12 99 GLY A O 1
ATOM 821 N N . ARG A 1 100 ? -2.877 -4.762 5.504 1 95.12 100 ARG A N 1
ATOM 822 C CA . ARG A 1 100 ? -2.445 -3.545 4.816 1 95.12 100 ARG A CA 1
ATOM 823 C C . ARG A 1 100 ? -3.641 -2.766 4.281 1 95.12 100 ARG A C 1
ATOM 825 O O . ARG A 1 100 ? -3.719 -1.547 4.445 1 95.12 100 ARG A O 1
ATOM 832 N N . ALA A 1 101 ? -4.543 -3.492 3.6 1 95.75 101 ALA A N 1
ATOM 833 C CA . ALA A 1 101 ? -5.754 -2.848 3.092 1 95.75 101 ALA A CA 1
ATOM 834 C C . ALA A 1 101 ? -6.488 -2.107 4.207 1 95.75 101 ALA A C 1
ATOM 836 O O . ALA A 1 101 ? -6.941 -0.977 4.016 1 95.75 101 ALA A O 1
ATOM 837 N N . ARG A 1 102 ? -6.543 -2.715 5.336 1 94.06 102 ARG A N 1
ATOM 838 C CA . ARG A 1 102 ? -7.234 -2.117 6.473 1 94.06 102 ARG A CA 1
ATOM 839 C C . ARG A 1 102 ? -6.523 -0.853 6.945 1 94.06 102 ARG A C 1
ATOM 841 O O . ARG A 1 102 ? -7.168 0.169 7.195 1 94.06 102 ARG A O 1
ATOM 848 N N . GLN A 1 103 ? -5.211 -0.968 7.074 1 95 103 GLN A N 1
ATOM 849 C CA . GLN A 1 103 ? -4.445 0.191 7.52 1 95 103 GLN A CA 1
ATOM 850 C C . GLN A 1 103 ? -4.613 1.365 6.562 1 95 103 GLN A C 1
ATOM 852 O O . GLN A 1 103 ? -4.766 2.51 6.992 1 95 103 GLN A O 1
ATOM 857 N N . ILE A 1 104 ? -4.609 1.118 5.328 1 96.38 104 ILE A N 1
ATOM 858 C CA . ILE A 1 104 ? -4.738 2.172 4.328 1 96.38 104 ILE A CA 1
ATOM 859 C C . ILE A 1 104 ? -6.152 2.748 4.371 1 96.38 104 ILE A C 1
ATOM 861 O O . ILE A 1 104 ? -6.34 3.961 4.25 1 96.38 104 ILE A O 1
ATOM 865 N N . ALA A 1 105 ? -7.117 1.885 4.527 1 95 105 ALA A N 1
ATOM 866 C CA . ALA A 1 105 ? -8.5 2.336 4.648 1 95 105 ALA A CA 1
ATOM 867 C C . ALA A 1 105 ? -8.688 3.221 5.879 1 95 105 ALA A C 1
ATOM 869 O O . ALA A 1 105 ? -9.414 4.215 5.832 1 95 105 ALA A O 1
ATOM 870 N N . ASP A 1 106 ? -8.086 2.799 7.004 1 95.25 106 ASP A N 1
ATOM 871 C CA . ASP A 1 106 ? -8.125 3.637 8.203 1 95.25 106 ASP A CA 1
ATOM 872 C C . ASP A 1 106 ? -7.602 5.039 7.906 1 95.25 106 ASP A C 1
ATOM 874 O O . ASP A 1 106 ? -8.188 6.031 8.344 1 95.25 106 ASP A O 1
ATOM 878 N N . ARG A 1 107 ? -6.543 5.09 7.234 1 96.81 107 ARG A N 1
ATOM 879 C CA . ARG A 1 107 ? -5.961 6.379 6.879 1 96.81 107 ARG A CA 1
ATOM 880 C C . ARG A 1 107 ? -6.914 7.188 6.008 1 96.81 107 ARG A C 1
ATOM 882 O O . ARG A 1 107 ? -7.078 8.391 6.211 1 96.81 107 ARG A O 1
ATOM 889 N N . ALA A 1 108 ? -7.488 6.523 5.008 1 96.38 108 ALA A N 1
ATOM 890 C CA . ALA A 1 108 ? -8.469 7.199 4.16 1 96.38 108 ALA A CA 1
ATOM 891 C C . ALA A 1 108 ? -9.586 7.812 4.996 1 96.38 108 ALA A C 1
ATOM 893 O O . ALA A 1 108 ? -10.016 8.945 4.742 1 96.38 108 ALA A O 1
ATOM 894 N N . TYR A 1 109 ? -10.016 7.074 5.941 1 96.12 109 TYR A N 1
ATOM 895 C CA . TYR A 1 109 ? -11.086 7.555 6.812 1 96.12 109 TYR A CA 1
ATOM 896 C C . TYR A 1 109 ? -10.648 8.797 7.57 1 96.12 109 TYR A C 1
ATOM 898 O O . TYR A 1 109 ? -11.391 9.781 7.645 1 96.12 109 TYR A O 1
ATOM 906 N N . VAL A 1 110 ? -9.492 8.734 8.156 1 97.56 110 VAL A N 1
ATOM 907 C CA . VAL A 1 110 ? -8.992 9.875 8.914 1 97.56 110 VAL A CA 1
ATOM 908 C C . VAL A 1 110 ? -8.852 11.086 7.988 1 97.56 110 VAL A C 1
ATOM 910 O O . VAL A 1 110 ? -9.203 12.203 8.375 1 97.56 110 VAL A O 1
ATOM 913 N N . VAL A 1 111 ? -8.398 10.906 6.762 1 97.75 111 VAL A N 1
ATOM 914 C CA . VAL A 1 111 ? -8.328 11.984 5.777 1 97.75 111 VAL A CA 1
ATOM 915 C C . VAL A 1 111 ? -9.711 12.602 5.586 1 97.75 111 VAL A C 1
ATOM 917 O O . VAL A 1 111 ? -9.852 13.828 5.547 1 97.75 111 VAL A O 1
ATOM 920 N N . ASN A 1 112 ? -10.648 11.773 5.492 1 96.69 112 ASN A N 1
ATOM 921 C CA . ASN A 1 112 ? -12.008 12.227 5.219 1 96.69 112 ASN A CA 1
ATOM 922 C C . ASN A 1 112 ? -12.562 13.062 6.371 1 96.69 112 ASN A C 1
ATOM 924 O O . ASN A 1 112 ? -13.453 13.891 6.172 1 96.69 112 ASN A O 1
ATOM 928 N N . GLU A 1 113 ? -12.023 12.859 7.598 1 97.12 113 GLU A N 1
ATOM 929 C CA . GLU A 1 113 ? -12.656 13.43 8.781 1 97.12 113 GLU A CA 1
ATOM 930 C C . GLU A 1 113 ? -11.789 14.531 9.391 1 97.12 113 GLU A C 1
ATOM 932 O O . GLU A 1 113 ? -12.281 15.359 10.164 1 97.12 113 GLU A O 1
ATOM 937 N N . ILE A 1 114 ? -10.562 14.57 9.102 1 97.75 114 ILE A N 1
ATOM 938 C CA . ILE A 1 114 ? -9.602 15.422 9.797 1 97.75 114 ILE A CA 1
ATOM 939 C C . ILE A 1 114 ? -9.852 16.891 9.43 1 97.75 114 ILE A C 1
ATOM 941 O O . ILE A 1 114 ? -10.352 17.188 8.344 1 97.75 114 ILE A O 1
ATOM 945 N N . ARG A 1 115 ? -9.523 17.766 10.32 1 96.31 115 ARG A N 1
ATOM 946 C CA . ARG A 1 115 ? -9.656 19.188 10.062 1 96.31 115 ARG A CA 1
ATOM 947 C C . ARG A 1 115 ? -8.562 19.688 9.117 1 96.31 115 ARG A C 1
ATOM 949 O O . ARG A 1 115 ? -7.379 19.406 9.336 1 96.31 115 ARG A O 1
ATOM 956 N N . LEU A 1 116 ? -8.93 20.422 8.141 1 97.25 116 LEU A N 1
ATOM 957 C CA . LEU A 1 116 ? -7.992 20.969 7.172 1 97.25 116 LEU A CA 1
ATOM 958 C C . LEU A 1 116 ? -7.242 22.156 7.758 1 97.25 116 LEU A C 1
ATOM 960 O O . LEU A 1 116 ? -7.574 22.641 8.844 1 97.25 116 LEU A O 1
ATOM 964 N N . ILE A 1 117 ? -6.176 22.453 7.016 1 94.38 117 ILE A N 1
ATOM 965 C CA . ILE A 1 117 ? -5.422 23.625 7.43 1 94.38 117 ILE A CA 1
ATOM 966 C C . ILE A 1 117 ? -6.113 24.891 6.914 1 94.38 117 ILE A C 1
ATOM 968 O O . ILE A 1 117 ? -6.527 24.938 5.754 1 94.38 117 ILE A O 1
ATOM 972 N N . ASP A 1 118 ? -6.23 25.734 7.871 1 87.31 118 ASP A N 1
ATOM 973 C CA . ASP A 1 118 ? -6.746 27.047 7.504 1 87.31 118 ASP A CA 1
ATOM 974 C C . ASP A 1 118 ? -5.625 27.969 7.016 1 87.31 118 ASP A C 1
ATOM 976 O O . ASP A 1 118 ? -4.641 28.188 7.723 1 87.31 118 ASP A O 1
ATOM 980 N N . PRO A 1 119 ? -5.73 28.312 5.758 1 75.25 119 PRO A N 1
ATOM 981 C CA . PRO A 1 119 ? -4.691 29.219 5.254 1 75.25 119 PRO A CA 1
ATOM 982 C C . PRO A 1 119 ? -4.309 30.312 6.258 1 75.25 119 PRO A C 1
ATOM 984 O O . PRO A 1 119 ? -3.137 30.672 6.367 1 75.25 119 PRO A O 1
ATOM 987 N N . LYS A 1 120 ? -5.281 30.875 6.988 1 77.69 120 LYS A N 1
ATOM 988 C CA . LYS A 1 120 ? -5.039 31.938 7.961 1 77.69 120 LYS A CA 1
ATOM 989 C C . LYS A 1 120 ? -4.203 31.422 9.133 1 77.69 120 LYS A C 1
ATOM 991 O O . LYS A 1 120 ? -3.373 32.156 9.68 1 77.69 120 LYS A O 1
ATOM 996 N N . GLU A 1 121 ? -4.422 30.219 9.523 1 74.38 121 GLU A N 1
ATOM 997 C CA . GLU A 1 121 ? -3.725 29.625 10.656 1 74.38 121 GLU A CA 1
ATOM 998 C C . GLU A 1 121 ? -2.273 29.312 10.305 1 74.38 121 GLU A C 1
ATOM 1000 O O . GLU A 1 121 ? -1.392 29.391 11.164 1 74.38 121 GLU A O 1
ATOM 1005 N N . TRP A 1 122 ? -2.086 29.062 9.117 1 74 122 TRP A N 1
ATOM 1006 C CA . TRP A 1 122 ? -0.742 28.672 8.711 1 74 122 TRP A CA 1
ATOM 1007 C C . TRP A 1 122 ? 0.211 29.859 8.734 1 74 122 TRP A C 1
ATOM 1009 O O . TRP A 1 122 ? 1.375 29.719 9.117 1 74 122 TRP A O 1
ATOM 1019 N N . GLU A 1 123 ? -0.246 30.906 8.367 1 65.62 123 GLU A N 1
ATOM 1020 C CA . GLU A 1 123 ? 0.572 32.125 8.312 1 65.62 123 GLU A CA 1
ATOM 1021 C C . GLU A 1 123 ? 1.086 32.5 9.695 1 65.62 123 GLU A C 1
ATOM 1023 O O . GLU A 1 123 ? 2.1 33.188 9.82 1 65.62 123 GLU A O 1
ATOM 1028 N N . VAL A 1 124 ? 0.464 31.875 10.656 1 59.38 124 VAL A N 1
ATOM 1029 C CA . VAL A 1 124 ? 0.859 32.25 12.008 1 59.38 124 VAL A CA 1
ATOM 1030 C C . VAL A 1 124 ? 1.872 31.25 12.547 1 59.38 124 VAL A C 1
ATOM 1032 O O . VAL A 1 124 ? 2.543 31.516 13.547 1 59.38 124 VAL A O 1
ATOM 1035 N N . LEU A 1 125 ? 1.849 30.219 11.93 1 57.88 125 LEU A N 1
ATOM 1036 C CA . LEU A 1 125 ? 2.809 29.203 12.375 1 57.88 125 LEU A CA 1
ATOM 1037 C C . LEU A 1 125 ? 4.219 29.562 11.922 1 57.88 125 LEU A C 1
ATOM 1039 O O . LEU A 1 125 ? 5.188 29.359 12.656 1 57.88 125 LEU A O 1
ATOM 1043 N N . MET B 1 1 ? -14.281 -9.828 5.586 1 33 1 MET B N 1
ATOM 1044 C CA . MET B 1 1 ? -14.969 -8.867 4.734 1 33 1 MET B CA 1
ATOM 1045 C C . MET B 1 1 ? -14.758 -7.441 5.238 1 33 1 MET B C 1
ATOM 1047 O O . MET B 1 1 ? -14.609 -7.223 6.441 1 33 1 MET B O 1
ATOM 1051 N N . PHE B 1 2 ? -14.18 -6.406 4.496 1 51.19 2 PHE B N 1
ATOM 1052 C CA . PHE B 1 2 ? -13.852 -5.109 5.078 1 51.19 2 PHE B CA 1
ATOM 1053 C C . PHE B 1 2 ? -15.102 -4.426 5.609 1 51.19 2 PHE B C 1
ATOM 1055 O O . PHE B 1 2 ? -16.047 -4.176 4.855 1 51.19 2 PHE B O 1
ATOM 1062 N N . THR B 1 3 ? -15.766 -4.84 6.512 1 54.31 3 THR B N 1
ATOM 1063 C CA . THR B 1 3 ? -16.828 -3.986 7.055 1 54.31 3 THR B CA 1
ATOM 1064 C C . THR B 1 3 ? -16.25 -2.66 7.543 1 54.31 3 THR B C 1
ATOM 1066 O O . THR B 1 3 ? -15.156 -2.627 8.125 1 54.31 3 THR B O 1
ATOM 1069 N N . ASP B 1 4 ? -16.578 -1.67 6.809 1 57.62 4 ASP B N 1
ATOM 1070 C CA . ASP B 1 4 ? -16.125 -0.339 7.211 1 57.62 4 ASP B CA 1
ATOM 1071 C C . ASP B 1 4 ? -16.344 -0.112 8.703 1 57.62 4 ASP B C 1
ATOM 1073 O O . ASP B 1 4 ? -17.406 0.373 9.117 1 57.62 4 ASP B O 1
ATOM 1077 N N . ASP B 1 5 ? -16.016 -1.028 9.383 1 67 5 ASP B N 1
ATOM 1078 C CA . ASP B 1 5 ? -16.203 -0.728 10.805 1 67 5 ASP B CA 1
ATOM 1079 C C . ASP B 1 5 ? -15.172 0.297 11.281 1 67 5 ASP B C 1
ATOM 1081 O O . ASP B 1 5 ? -14.18 -0.063 11.914 1 67 5 ASP B O 1
ATOM 1085 N N . PHE B 1 6 ? -15.367 1.518 10.742 1 78.88 6 PHE B N 1
ATOM 1086 C CA . PHE B 1 6 ? -14.531 2.648 11.125 1 78.88 6 PHE B CA 1
ATOM 1087 C C . PHE B 1 6 ? -14.883 3.137 12.531 1 78.88 6 PHE B C 1
ATOM 1089 O O . PHE B 1 6 ? -14.352 4.148 12.992 1 78.88 6 PHE B O 1
ATOM 1096 N N . GLU B 1 7 ? -15.828 2.43 13.148 1 75.81 7 GLU B N 1
ATOM 1097 C CA . GLU B 1 7 ? -16.359 2.893 14.422 1 75.81 7 GLU B CA 1
ATOM 1098 C C . GLU B 1 7 ? -15.258 3.008 15.477 1 75.81 7 GLU B C 1
ATOM 1100 O O . GLU B 1 7 ? -15.336 3.848 16.375 1 75.81 7 GLU B O 1
ATOM 1105 N N . ASN B 1 8 ? -14.234 2.314 15.227 1 84.12 8 ASN B N 1
ATOM 1106 C CA . ASN B 1 8 ? -13.219 2.283 16.266 1 84.12 8 ASN B CA 1
ATOM 1107 C C . ASN B 1 8 ? -12.008 3.135 15.898 1 84.12 8 ASN B C 1
ATOM 1109 O O . ASN B 1 8 ? -11 3.133 16.609 1 84.12 8 ASN B O 1
ATOM 1113 N N . ILE B 1 9 ? -12.156 3.926 14.82 1 91 9 ILE B N 1
ATOM 1114 C CA . ILE B 1 9 ? -11.031 4.758 14.422 1 91 9 ILE B CA 1
ATOM 1115 C C . ILE B 1 9 ? -11.164 6.145 15.039 1 91 9 ILE B C 1
ATOM 1117 O O . ILE B 1 9 ? -12.156 6.844 14.797 1 91 9 ILE B O 1
ATOM 1121 N N . LYS B 1 10 ? -10.234 6.461 15.812 1 93.12 10 LYS B N 1
ATOM 1122 C CA . LYS B 1 10 ? -10.203 7.773 16.453 1 93.12 10 LYS B CA 1
ATOM 1123 C C . LYS B 1 10 ? -9.594 8.82 15.531 1 93.12 10 LYS B C 1
ATOM 1125 O O . LYS B 1 10 ? -8.539 8.594 14.938 1 93.12 10 LYS B O 1
ATOM 1130 N N . ILE B 1 11 ? -10.289 9.93 15.391 1 96.94 11 ILE B N 1
ATOM 1131 C CA . ILE B 1 11 ? -9.719 11.078 14.703 1 96.94 11 ILE B CA 1
ATOM 1132 C C . ILE B 1 11 ? -8.875 11.898 15.68 1 96.94 11 ILE B C 1
ATOM 1134 O O . ILE B 1 11 ? -9.391 12.406 16.672 1 96.94 11 ILE B O 1
ATOM 1138 N N . PRO B 1 12 ? -7.648 12.078 15.383 1 97.81 12 PRO B N 1
ATOM 1139 C CA . PRO B 1 12 ? -6.793 12.734 16.375 1 97.81 12 PRO B CA 1
ATOM 1140 C C . PRO B 1 12 ? -7.012 14.242 16.438 1 97.81 12 PRO B C 1
ATOM 1142 O O . PRO B 1 12 ? -7.316 14.867 15.422 1 97.81 12 PRO B O 1
ATOM 1145 N N . ASP B 1 13 ? -6.84 14.727 17.609 1 96.94 13 ASP B N 1
ATOM 1146 C CA . ASP B 1 13 ? -6.758 16.172 17.766 1 96.94 13 ASP B CA 1
ATOM 1147 C C . ASP B 1 13 ? -5.418 16.703 17.281 1 96.94 13 ASP B C 1
ATOM 1149 O O . ASP B 1 13 ? -4.395 16.031 17.375 1 96.94 13 ASP B O 1
ATOM 1153 N N . ARG B 1 14 ? -5.512 17.891 16.875 1 96.75 14 ARG B N 1
ATOM 1154 C CA . ARG B 1 14 ? -4.277 18.484 16.391 1 96.75 14 ARG B CA 1
ATOM 1155 C C . ARG B 1 14 ? -3.336 18.828 17.531 1 96.75 14 ARG B C 1
ATOM 1157 O O . ARG B 1 14 ? -3.701 19.562 18.453 1 96.75 14 ARG B O 1
ATOM 1164 N N . VAL B 1 15 ? -2.166 18.266 17.422 1 97.19 15 VAL B N 1
ATOM 1165 C CA . VAL B 1 15 ? -1.099 18.594 18.359 1 97.19 15 VAL B CA 1
ATOM 1166 C C . VAL B 1 15 ? -0.333 19.812 17.859 1 97.19 15 VAL B C 1
ATOM 1168 O O . VAL B 1 15 ? 0.178 19.812 16.734 1 97.19 15 VAL B O 1
ATOM 1171 N N . PRO B 1 16 ? -0.269 20.828 18.734 1 95.38 16 PRO B N 1
ATOM 1172 C CA . PRO B 1 16 ? 0.474 22.016 18.281 1 95.38 16 PRO B CA 1
ATOM 1173 C C . PRO B 1 16 ? 1.927 21.688 17.922 1 95.38 16 PRO B C 1
ATOM 1175 O O . PRO B 1 16 ? 2.531 20.812 18.531 1 95.38 16 PRO B O 1
ATOM 1178 N N . MET B 1 17 ? 2.473 22.375 16.969 1 93.44 17 MET B N 1
ATOM 1179 C CA . MET B 1 17 ? 3.809 22.109 16.438 1 93.44 17 MET B CA 1
ATOM 1180 C C . MET B 1 17 ? 4.84 22.062 17.562 1 93.44 17 MET B C 1
ATOM 1182 O O . MET B 1 17 ? 5.73 21.219 17.547 1 93.44 17 MET B O 1
ATOM 1186 N N . GLU B 1 18 ? 4.742 22.906 18.531 1 93.62 18 GLU B N 1
ATOM 1187 C CA . GLU B 1 18 ? 5.738 23.031 19.578 1 93.62 18 GLU B CA 1
ATOM 1188 C C . GLU B 1 18 ? 5.711 21.812 20.516 1 93.62 18 GLU B C 1
ATOM 1190 O O . GLU B 1 18 ? 6.668 21.562 21.234 1 93.62 18 GLU B O 1
ATOM 1195 N N . ALA B 1 19 ? 4.602 21.031 20.531 1 97.5 19 ALA B N 1
ATOM 1196 C CA . ALA B 1 19 ? 4.453 19.891 21.422 1 97.5 19 ALA B CA 1
ATOM 1197 C C . ALA B 1 19 ? 4.809 18.594 20.703 1 97.5 19 ALA B C 1
ATOM 1199 O O . ALA B 1 19 ? 4.836 17.516 21.312 1 97.5 19 ALA B O 1
ATOM 1200 N N . LEU B 1 20 ? 5.105 18.703 19.453 1 98.12 20 LEU B N 1
ATOM 1201 C CA . LEU B 1 20 ? 5.469 17.531 18.656 1 98.12 20 LEU B CA 1
ATOM 1202 C C . LEU B 1 20 ? 6.863 17.047 19.031 1 98.12 20 LEU B C 1
ATOM 1204 O O . LEU B 1 20 ? 7.73 17.844 19.406 1 98.12 20 LEU B O 1
ATOM 1208 N N . PRO B 1 21 ? 7 15.719 18.891 1 98.31 21 PRO B N 1
ATOM 1209 C CA . PRO B 1 21 ? 8.383 15.25 18.969 1 98.31 21 PRO B CA 1
ATOM 1210 C C . PRO B 1 21 ? 9.289 15.906 17.922 1 98.31 21 PRO B C 1
ATOM 1212 O O . PRO B 1 21 ? 8.812 16.312 16.859 1 98.31 21 PRO B O 1
ATOM 1215 N N . TYR B 1 22 ? 10.516 15.938 18.188 1 97.94 22 TYR B N 1
ATOM 1216 C CA . TYR B 1 22 ? 11.484 16.688 17.406 1 97.94 22 TYR B CA 1
ATOM 1217 C C . TYR B 1 22 ? 11.406 16.312 15.93 1 97.94 22 TYR B C 1
ATOM 1219 O O . TYR B 1 22 ? 11.297 17.172 15.062 1 97.94 22 TYR B O 1
ATOM 1227 N N . GLU B 1 23 ? 11.406 15.031 15.602 1 98.12 23 GLU B N 1
ATOM 1228 C CA . GLU B 1 23 ? 11.445 14.578 14.211 1 98.12 23 GLU B CA 1
ATOM 1229 C C . GLU B 1 23 ? 10.164 14.961 13.469 1 98.12 23 GLU B C 1
ATOM 1231 O O . GLU B 1 23 ? 10.211 15.359 12.305 1 98.12 23 GLU B O 1
ATOM 1236 N N . ALA B 1 24 ? 9.086 14.828 14.164 1 98.31 24 ALA B N 1
ATOM 1237 C CA . ALA B 1 24 ? 7.805 15.188 13.562 1 98.31 24 ALA B CA 1
ATOM 1238 C C . ALA B 1 24 ? 7.742 16.672 13.258 1 98.31 24 ALA B C 1
ATOM 1240 O O . ALA B 1 24 ? 7.289 17.078 12.188 1 98.31 24 ALA B O 1
ATOM 1241 N N . ARG B 1 25 ? 8.234 17.422 14.203 1 97.69 25 ARG B N 1
ATOM 1242 C CA . ARG B 1 25 ? 8.242 18.875 14.031 1 97.69 25 ARG B CA 1
ATOM 1243 C C . ARG B 1 25 ? 9.141 19.281 12.867 1 97.69 25 ARG B C 1
ATOM 1245 O O . ARG B 1 25 ? 8.789 20.156 12.086 1 97.69 25 ARG B O 1
ATOM 1252 N N . ARG B 1 26 ? 10.266 18.641 12.828 1 97.69 26 ARG B N 1
ATOM 1253 C CA . ARG B 1 26 ? 11.219 18.938 11.766 1 97.69 26 ARG B CA 1
ATOM 1254 C C . ARG B 1 26 ? 10.625 18.656 10.391 1 97.69 26 ARG B C 1
ATOM 1256 O O . ARG B 1 26 ? 10.742 19.469 9.477 1 97.69 26 ARG B O 1
ATOM 1263 N N . ILE B 1 27 ? 9.969 17.578 10.227 1 98.31 27 ILE B N 1
ATOM 1264 C CA . ILE B 1 27 ? 9.367 17.203 8.945 1 98.31 27 ILE B CA 1
ATOM 1265 C C . ILE B 1 27 ? 8.164 18.109 8.656 1 98.31 27 ILE B C 1
ATOM 1267 O O . ILE B 1 27 ? 8.023 18.625 7.547 1 98.31 27 ILE B O 1
ATOM 1271 N N . LEU B 1 28 ? 7.375 18.312 9.664 1 97.5 28 LEU B N 1
ATOM 1272 C CA . LEU B 1 28 ? 6.207 19.156 9.492 1 97.5 28 LEU B CA 1
ATOM 1273 C C . LEU B 1 28 ? 6.613 20.562 9.055 1 97.5 28 LEU B C 1
ATOM 1275 O O . LEU B 1 28 ? 5.941 21.172 8.227 1 97.5 28 LEU B O 1
ATOM 1279 N N . SER B 1 29 ? 7.668 21.094 9.562 1 96.5 29 SER B N 1
ATOM 1280 C CA . SER B 1 29 ? 8.102 22.453 9.289 1 96.5 29 SER B CA 1
ATOM 1281 C C . SER B 1 29 ? 8.484 22.625 7.82 1 96.5 29 SER B C 1
ATOM 1283 O O . SER B 1 29 ? 8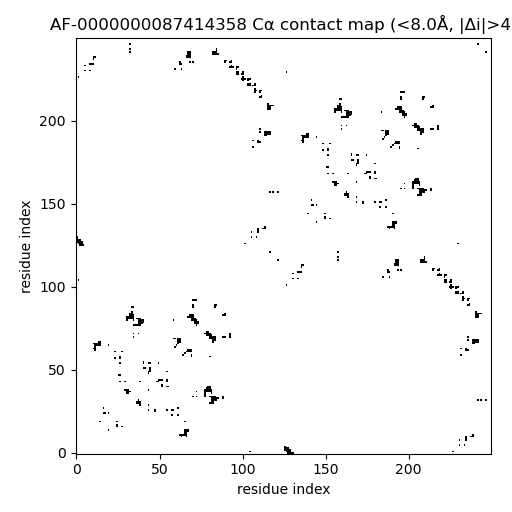.57 23.75 7.328 1 96.5 29 SER B O 1
ATOM 1285 N N . LEU B 1 30 ? 8.711 21.562 7.16 1 97.19 30 LEU B N 1
ATOM 1286 C CA . LEU B 1 30 ? 9.102 21.625 5.754 1 97.19 30 LEU B CA 1
ATOM 1287 C C . LEU B 1 30 ? 7.879 21.578 4.848 1 97.19 30 LEU B C 1
ATOM 1289 O O . LEU B 1 30 ? 7.969 21.891 3.656 1 97.19 30 LEU B O 1
ATOM 1293 N N . LEU B 1 31 ? 6.766 21.125 5.352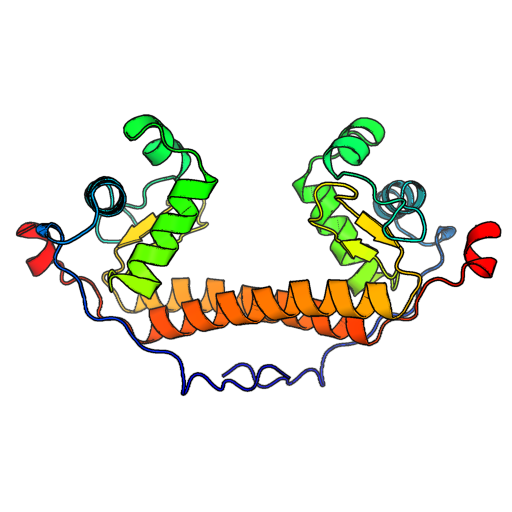 1 96.75 31 LEU B N 1
ATOM 1294 C CA . LEU B 1 31 ? 5.559 21.016 4.543 1 96.75 31 LEU B CA 1
ATOM 1295 C C . LEU B 1 31 ? 4.84 22.359 4.445 1 96.75 31 LEU B C 1
ATOM 1297 O O . LEU B 1 31 ? 4.992 23.203 5.32 1 96.75 31 LEU B O 1
ATOM 1301 N N . ARG B 1 32 ? 4.117 22.484 3.359 1 95.06 32 ARG B N 1
ATOM 1302 C CA . ARG B 1 32 ? 3.387 23.719 3.088 1 95.06 32 ARG B CA 1
ATOM 1303 C C . ARG B 1 32 ? 1.937 23.422 2.715 1 95.06 32 ARG B C 1
ATOM 1305 O O . ARG B 1 32 ? 1.627 22.344 2.207 1 95.06 32 ARG B O 1
ATOM 1312 N N . PRO B 1 33 ? 1.078 24.328 2.928 1 95.94 33 PRO B N 1
ATOM 1313 C CA . PRO B 1 33 ? -0.324 24.141 2.553 1 95.94 33 PRO B CA 1
ATOM 1314 C C . PRO B 1 33 ? -0.531 24.094 1.041 1 95.94 33 PRO B C 1
ATOM 1316 O O . PRO B 1 33 ? 0.077 24.875 0.309 1 95.94 33 PRO B O 1
ATOM 1319 N N . GLY B 1 34 ? -1.355 23.109 0.626 1 96.25 34 GLY B N 1
ATOM 1320 C CA . GLY B 1 34 ? -1.764 23.031 -0.767 1 96.25 34 GLY B CA 1
ATOM 1321 C C . GLY B 1 34 ? -0.915 22.078 -1.58 1 96.25 34 GLY B C 1
ATOM 1322 O O . GLY B 1 34 ? 0.314 22.078 -1.472 1 96.25 34 GLY B O 1
ATOM 1323 N N . GLN B 1 35 ? -1.495 21.391 -2.439 1 96.38 35 GLN B N 1
ATOM 1324 C CA . GLN B 1 35 ? -0.816 20.406 -3.271 1 96.38 35 GLN B CA 1
ATOM 1325 C C . GLN B 1 35 ? 0.224 21.062 -4.172 1 96.38 35 GLN B C 1
ATOM 1327 O O . GLN B 1 35 ? 1.281 20.484 -4.434 1 96.38 35 GLN B O 1
ATOM 1332 N N . LYS B 1 36 ? -0.089 22.25 -4.625 1 95.94 36 LYS B N 1
ATOM 1333 C CA . LYS B 1 36 ? 0.818 22.953 -5.516 1 95.94 36 LYS B CA 1
ATOM 1334 C C . LYS B 1 36 ? 2.172 23.188 -4.852 1 95.94 36 LYS B C 1
ATOM 1336 O O . LYS B 1 36 ? 3.164 23.469 -5.531 1 95.94 36 LYS B O 1
ATOM 1341 N N . ASN B 1 37 ? 2.215 23.094 -3.523 1 95.69 37 ASN B N 1
ATOM 1342 C CA . ASN B 1 37 ? 3.436 23.312 -2.758 1 95.69 37 ASN B CA 1
ATOM 1343 C C . ASN B 1 37 ? 3.99 22.016 -2.189 1 95.69 37 ASN B C 1
ATOM 1345 O O . ASN B 1 37 ? 4.754 22.031 -1.221 1 95.69 37 ASN B O 1
ATOM 1349 N N . SER B 1 38 ? 3.629 20.875 -2.752 1 97.69 38 SER B N 1
ATOM 1350 C CA . SER B 1 38 ? 4.07 19.562 -2.268 1 97.69 38 SER B CA 1
ATOM 1351 C C . SER B 1 38 ? 5.59 19.453 -2.277 1 97.69 38 SER B C 1
ATOM 1353 O O . SER B 1 38 ? 6.254 20.047 -3.139 1 97.69 38 SER B O 1
ATOM 1355 N N . MET B 1 39 ? 6.055 18.703 -1.305 1 97.69 39 MET B N 1
ATOM 1356 C CA . MET B 1 39 ? 7.488 18.453 -1.187 1 97.69 39 MET B CA 1
ATOM 1357 C C . MET B 1 39 ? 7.801 16.984 -1.424 1 97.69 39 MET B C 1
ATOM 1359 O O . MET B 1 39 ? 7.25 16.109 -0.751 1 97.69 39 MET B O 1
ATOM 1363 N N . MET B 1 40 ? 8.727 16.781 -2.34 1 97.81 40 MET B N 1
ATOM 1364 C CA . MET B 1 40 ? 9.125 15.406 -2.627 1 97.81 40 MET B CA 1
ATOM 1365 C C . MET B 1 40 ? 9.812 14.773 -1.422 1 97.81 40 MET B C 1
ATOM 1367 O O . MET B 1 40 ? 10.609 15.43 -0.747 1 97.81 40 MET B O 1
ATOM 1371 N N . VAL B 1 41 ? 9.602 13.547 -1.226 1 97.69 41 VAL B N 1
ATOM 1372 C CA . VAL B 1 41 ? 10.211 12.805 -0.121 1 97.69 41 VAL B CA 1
ATOM 1373 C C . VAL B 1 41 ? 11.734 12.875 -0.233 1 97.69 41 VAL B C 1
ATOM 1375 O O . VAL B 1 41 ? 12.422 13.094 0.763 1 97.69 41 VAL B O 1
ATOM 1378 N N . LYS B 1 42 ? 12.219 12.781 -1.424 1 97 42 LYS B N 1
ATOM 1379 C CA . LYS B 1 42 ? 13.664 12.828 -1.644 1 97 42 LYS B CA 1
ATOM 1380 C C . LYS B 1 42 ? 14.242 14.164 -1.185 1 97 42 LYS B C 1
ATOM 1382 O O . LYS B 1 42 ? 15.367 14.219 -0.679 1 97 42 LYS B O 1
ATOM 1387 N N . GLU B 1 43 ? 13.5 15.211 -1.398 1 97.69 43 GLU B N 1
ATOM 1388 C CA . GLU B 1 43 ? 13.945 16.531 -0.96 1 97.69 43 GLU B CA 1
ATOM 1389 C C . GLU B 1 43 ? 13.953 16.641 0.562 1 97.69 43 GLU B C 1
ATOM 1391 O O . GLU B 1 43 ? 14.891 17.188 1.148 1 97.69 43 GLU B O 1
ATOM 1396 N N . ILE B 1 44 ? 12.969 16.141 1.2 1 98.5 44 ILE B N 1
ATOM 1397 C CA . ILE B 1 44 ? 12.898 16.125 2.656 1 98.5 44 ILE B CA 1
ATOM 1398 C C . ILE B 1 44 ? 14.055 15.297 3.225 1 98.5 44 ILE B C 1
ATOM 1400 O O . ILE B 1 44 ? 14.672 15.688 4.219 1 98.5 44 ILE B O 1
ATOM 1404 N N . CYS B 1 45 ? 14.344 14.211 2.555 1 98.56 45 CYS B N 1
ATOM 1405 C CA . CYS B 1 45 ? 15.492 13.398 2.945 1 98.56 45 CYS B CA 1
ATOM 1406 C C . CYS B 1 45 ? 16.781 14.219 2.928 1 98.56 45 CYS B C 1
ATOM 1408 O O . CYS B 1 45 ? 17.547 14.188 3.885 1 98.56 45 CYS B O 1
ATOM 1410 N N . ARG B 1 46 ? 16.938 14.938 1.917 1 98.38 46 ARG B N 1
ATOM 1411 C CA . ARG B 1 46 ? 18.141 15.742 1.756 1 98.38 46 ARG B CA 1
ATOM 1412 C C . ARG B 1 46 ? 18.25 16.797 2.852 1 98.38 46 ARG B C 1
ATOM 1414 O O . ARG B 1 46 ? 19.328 17.016 3.41 1 98.38 46 ARG B O 1
ATOM 1421 N N . LEU B 1 47 ? 17.203 17.359 3.178 1 98.19 47 LEU B N 1
ATOM 1422 C CA . LEU B 1 47 ? 17.203 18.469 4.117 1 98.19 47 LEU B CA 1
ATOM 1423 C C . LEU B 1 47 ? 17.312 17.969 5.555 1 98.19 47 LEU B C 1
ATOM 1425 O O . LEU B 1 47 ? 17.812 18.688 6.426 1 98.19 47 LEU B O 1
ATOM 1429 N N . THR B 1 48 ? 16.828 16.781 5.859 1 98.25 48 THR B N 1
ATOM 1430 C CA . THR B 1 48 ? 16.75 16.312 7.238 1 98.25 48 THR B CA 1
ATOM 1431 C C . THR B 1 48 ? 17.828 15.273 7.52 1 98.25 48 THR B C 1
ATOM 1433 O O . THR B 1 48 ? 18.156 15.016 8.68 1 98.25 48 THR B O 1
ATOM 1436 N N . GLY B 1 49 ? 18.203 14.555 6.445 1 98.25 49 GLY B N 1
ATOM 1437 C CA . GLY B 1 49 ? 19.141 13.453 6.613 1 98.25 49 GLY B CA 1
ATOM 1438 C C . GLY B 1 49 ? 18.453 12.133 6.93 1 98.25 49 GLY B C 1
ATOM 1439 O O . GLY B 1 49 ? 19.109 11.117 7.133 1 98.25 49 GLY B O 1
ATOM 1440 N N . TYR B 1 50 ? 17.109 12.109 7.055 1 98.31 50 TYR B N 1
ATOM 1441 C CA . TYR B 1 50 ? 16.375 10.891 7.344 1 98.31 50 TYR B CA 1
ATOM 1442 C C . TYR B 1 50 ? 16.188 10.047 6.086 1 98.31 50 TYR B C 1
ATOM 1444 O O . TYR B 1 50 ? 16.266 10.562 4.969 1 98.31 50 TYR B O 1
ATOM 1452 N N . ARG B 1 51 ? 15.914 8.805 6.266 1 97.44 51 ARG B N 1
ATOM 1453 C CA . ARG B 1 51 ? 15.672 7.891 5.156 1 97.44 51 ARG B CA 1
ATOM 1454 C C . ARG B 1 51 ? 14.242 8.016 4.648 1 97.44 51 ARG B C 1
ATOM 1456 O O . ARG B 1 51 ? 13.352 8.461 5.379 1 97.44 51 ARG B O 1
ATOM 1463 N N . ASP B 1 52 ? 14.008 7.574 3.439 1 97.31 52 ASP B N 1
ATOM 1464 C CA . ASP B 1 52 ? 12.719 7.652 2.762 1 97.31 52 ASP B CA 1
ATOM 1465 C C . ASP B 1 52 ? 11.609 7.031 3.613 1 97.31 52 ASP B C 1
ATOM 1467 O O . ASP B 1 52 ? 10.617 7.691 3.92 1 97.31 52 ASP B O 1
ATOM 1471 N N . GLU B 1 53 ? 11.883 5.793 4.105 1 96.06 53 GLU B N 1
ATOM 1472 C CA . GLU B 1 53 ? 10.859 5.07 4.852 1 96.06 53 GLU B CA 1
ATOM 1473 C C . GLU B 1 53 ? 10.477 5.812 6.129 1 96.06 53 GLU B C 1
ATOM 1475 O O . GLU B 1 53 ? 9.305 5.832 6.512 1 96.06 53 GLU B O 1
ATOM 1480 N N . PHE B 1 54 ? 11.445 6.477 6.695 1 98 54 PHE B N 1
ATOM 1481 C CA . PHE B 1 54 ? 11.18 7.211 7.922 1 98 54 PHE B CA 1
ATOM 1482 C C . PHE B 1 54 ? 10.273 8.414 7.652 1 98 54 PHE B C 1
ATOM 1484 O O . PHE B 1 54 ? 9.352 8.68 8.422 1 98 54 PHE B O 1
ATOM 1491 N N . ILE B 1 55 ? 10.516 9.109 6.559 1 98.44 55 ILE B N 1
ATOM 1492 C CA . ILE B 1 55 ? 9.711 10.273 6.191 1 98.44 55 ILE B CA 1
ATOM 1493 C C . ILE B 1 55 ? 8.266 9.844 5.945 1 98.44 55 ILE B C 1
ATOM 1495 O O . ILE B 1 55 ? 7.328 10.492 6.418 1 98.44 55 ILE B O 1
ATOM 1499 N N . ARG B 1 56 ? 8.148 8.734 5.277 1 97.5 56 ARG B N 1
ATOM 1500 C CA . ARG B 1 56 ? 6.812 8.25 4.941 1 97.5 56 ARG B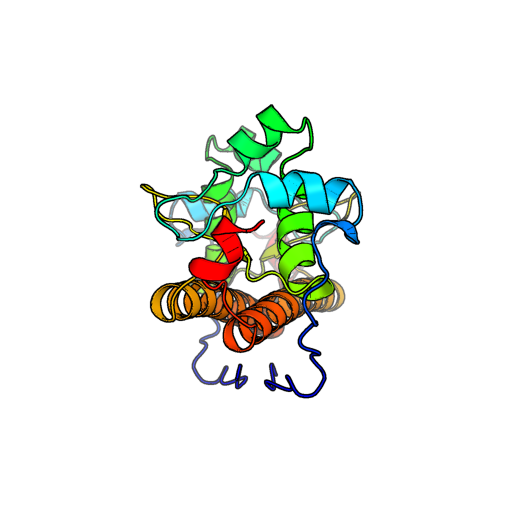 CA 1
ATOM 1501 C C . ARG B 1 56 ? 6.059 7.812 6.191 1 97.5 56 ARG B C 1
ATOM 1503 O O . ARG B 1 56 ? 4.875 8.117 6.348 1 97.5 56 ARG B O 1
ATOM 1510 N N . VAL B 1 57 ? 6.73 7.199 7.102 1 97.44 57 VAL B N 1
ATOM 1511 C CA . VAL B 1 57 ? 6.129 6.789 8.367 1 97.44 57 VAL B CA 1
ATOM 1512 C C . VAL B 1 57 ? 5.727 8.023 9.172 1 97.44 57 VAL B C 1
ATOM 1514 O O . VAL B 1 57 ? 4.633 8.07 9.742 1 97.44 57 VAL B O 1
ATOM 1517 N N . MET B 1 58 ? 6.574 8.961 9.164 1 98.19 58 MET B N 1
ATOM 1518 C CA . MET B 1 58 ? 6.293 10.18 9.922 1 98.19 58 MET B CA 1
ATOM 1519 C C . MET B 1 58 ? 5.125 10.945 9.312 1 98.19 58 MET B C 1
ATOM 1521 O O . MET B 1 58 ? 4.309 11.523 10.039 1 98.19 58 MET B O 1
ATOM 1525 N N . GLY B 1 59 ? 5.082 10.977 7.984 1 98.25 59 GLY B N 1
ATOM 1526 C CA . GLY B 1 59 ? 3.926 11.578 7.34 1 98.25 59 GLY B CA 1
ATOM 1527 C C . GLY B 1 59 ? 2.611 10.945 7.758 1 98.25 59 GLY B C 1
ATOM 1528 O O . GLY B 1 59 ? 1.646 11.656 8.055 1 98.25 59 GLY B O 1
ATOM 1529 N N . ARG B 1 60 ? 2.621 9.742 7.836 1 98 60 ARG B N 1
ATOM 1530 C CA . ARG B 1 60 ? 1.44 9.023 8.305 1 98 60 ARG B CA 1
ATOM 1531 C C . ARG B 1 60 ? 1.133 9.367 9.758 1 98 60 ARG B C 1
ATOM 1533 O O . ARG B 1 60 ? -0.026 9.57 10.125 1 98 60 ARG B O 1
ATOM 1540 N N . ARG B 1 61 ? 2.156 9.375 10.547 1 98.38 61 ARG B N 1
ATOM 1541 C CA . ARG B 1 61 ? 1.953 9.648 11.961 1 98.38 61 ARG B CA 1
ATOM 1542 C C . ARG B 1 61 ? 1.425 11.062 12.18 1 98.38 61 ARG B C 1
ATOM 1544 O O . ARG B 1 61 ? 0.592 11.289 13.055 1 98.38 61 ARG B O 1
ATOM 1551 N N . LEU B 1 62 ? 1.983 11.992 11.469 1 98.56 62 LEU B N 1
ATOM 1552 C CA . LEU B 1 62 ? 1.505 13.367 11.555 1 98.56 62 LEU B CA 1
ATOM 1553 C C . LEU B 1 62 ? -0.001 13.438 11.32 1 98.56 62 LEU B C 1
ATOM 1555 O O . LEU B 1 62 ? -0.703 14.195 12 1 98.56 62 LEU B O 1
ATOM 1559 N N . LEU B 1 63 ? -0.477 12.633 10.414 1 98.62 63 LEU B N 1
ATOM 1560 C CA . LEU B 1 63 ? -1.905 12.562 10.133 1 98.62 63 LEU B CA 1
ATOM 1561 C C . LEU B 1 63 ? -2.633 11.742 11.188 1 98.62 63 LEU B C 1
ATOM 1563 O O . LEU B 1 63 ? -3.555 12.234 11.844 1 98.62 63 LEU B O 1
ATOM 1567 N N . MET B 1 64 ? -2.137 10.555 11.484 1 98.25 64 MET B N 1
ATOM 1568 C CA . MET B 1 64 ? -2.896 9.539 12.203 1 98.25 64 MET B CA 1
ATOM 1569 C C . MET B 1 64 ? -2.785 9.742 13.711 1 98.25 64 MET B C 1
ATOM 1571 O O . MET B 1 64 ? -3.664 9.328 14.469 1 98.25 64 MET B O 1
ATOM 1575 N N . GLU B 1 65 ? -1.711 10.367 14.133 1 98.25 65 GLU B N 1
ATOM 1576 C CA . GLU B 1 65 ? -1.453 10.461 15.57 1 98.25 65 GLU B CA 1
ATOM 1577 C C . GLU B 1 65 ? -1.472 11.906 16.047 1 98.25 65 GLU B C 1
ATOM 1579 O O . GLU B 1 65 ? -1.904 12.195 17.156 1 98.25 65 GLU B O 1
ATOM 1584 N N . PHE B 1 66 ? -1.07 12.789 15.156 1 98.44 66 PHE B N 1
ATOM 1585 C CA . PHE B 1 66 ? -0.841 14.141 15.648 1 98.44 66 PHE B CA 1
ATOM 1586 C C . PHE B 1 66 ? -1.846 15.117 15.047 1 98.44 66 PHE B C 1
ATOM 1588 O O . PHE B 1 66 ? -1.779 16.328 15.305 1 98.44 66 PHE B O 1
ATOM 1595 N N . GLY B 1 67 ? -2.688 14.695 14.125 1 98.06 67 GLY B N 1
ATOM 1596 C CA . GLY B 1 67 ? -3.861 15.461 13.719 1 98.06 67 GLY B CA 1
ATOM 1597 C C . GLY B 1 67 ? -3.576 16.453 12.617 1 98.06 67 GLY B C 1
ATOM 1598 O O . GLY B 1 67 ? -4.383 17.359 12.359 1 98.06 67 GLY B O 1
ATOM 1599 N N . TRP B 1 68 ? -2.406 16.359 12.008 1 97.81 68 TRP B N 1
ATOM 1600 C CA . TRP B 1 68 ? -2.1 17.25 10.898 1 97.81 68 TRP B CA 1
ATOM 1601 C C . TRP B 1 68 ? -2.555 16.656 9.578 1 97.81 68 TRP B C 1
ATOM 1603 O O . TRP B 1 68 ? -2.326 15.469 9.312 1 97.81 68 TRP B O 1
ATOM 1613 N N . PRO B 1 69 ? -3.238 17.422 8.758 1 98.31 69 PRO B N 1
ATOM 1614 C CA . PRO B 1 69 ? -3.809 16.891 7.527 1 98.31 69 PRO B CA 1
ATOM 1615 C C . PRO B 1 69 ? -2.775 16.75 6.41 1 98.31 69 PRO B C 1
ATOM 1617 O O . PRO B 1 69 ? -2.873 17.438 5.391 1 98.31 69 PRO B O 1
ATOM 1620 N N . VAL B 1 70 ? -1.945 15.82 6.535 1 98.31 70 VAL B N 1
ATOM 1621 C CA . VAL B 1 70 ? -0.907 15.547 5.547 1 98.31 70 VAL B CA 1
ATOM 1622 C C . VAL B 1 70 ? -1.494 14.758 4.383 1 98.31 70 VAL B C 1
ATOM 1624 O O . VAL B 1 70 ? -2.068 13.68 4.582 1 98.31 70 VAL B O 1
ATOM 1627 N N . GLY B 1 71 ? -1.457 15.328 3.244 1 97.88 71 GLY B N 1
ATOM 1628 C CA . GLY B 1 71 ? -1.804 14.641 2.012 1 97.88 71 GLY B CA 1
ATOM 1629 C C . GLY B 1 71 ? -0.593 14.141 1.244 1 97.88 71 GLY B C 1
ATOM 1630 O O . GLY B 1 71 ? 0.54 14.516 1.55 1 97.88 71 GLY B O 1
ATOM 1631 N N . THR B 1 72 ? -0.877 13.297 0.409 1 95.88 72 THR B N 1
ATOM 1632 C CA . THR B 1 72 ? 0.147 12.789 -0.496 1 95.88 72 THR B CA 1
ATOM 1633 C C . THR B 1 72 ? -0.302 12.914 -1.949 1 95.88 72 THR B C 1
ATOM 1635 O O . THR B 1 72 ? -1.479 12.727 -2.26 1 95.88 72 THR B O 1
ATOM 1638 N N . SER B 1 73 ? 0.622 13.281 -2.834 1 95.12 73 SER B N 1
ATOM 1639 C CA . SER B 1 73 ? 0.355 13.398 -4.262 1 95.12 73 SER B CA 1
ATOM 1640 C C . SER B 1 73 ? 1.318 12.539 -5.078 1 95.12 73 SER B C 1
ATOM 1642 O O . SER B 1 73 ? 2.514 12.492 -4.781 1 95.12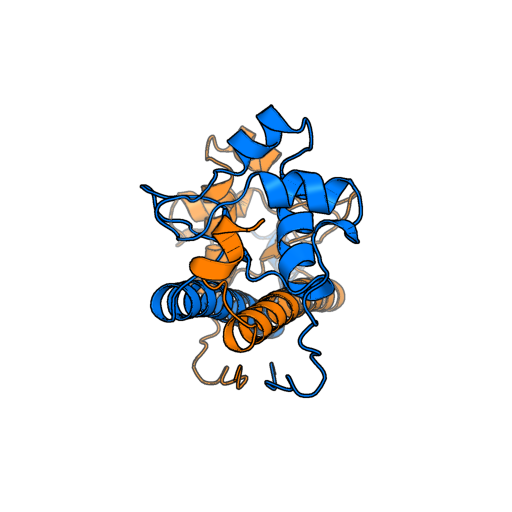 73 SER B O 1
ATOM 1644 N N . ASN B 1 74 ? 0.749 11.898 -6.031 1 90.06 74 ASN B N 1
ATOM 1645 C CA . ASN B 1 74 ? 1.546 11.141 -6.988 1 90.06 74 ASN B CA 1
ATOM 1646 C C . ASN B 1 74 ? 1.582 11.82 -8.352 1 90.06 74 ASN B C 1
ATOM 1648 O O . ASN B 1 74 ? 2.02 11.227 -9.336 1 90.06 74 ASN B O 1
ATOM 1652 N N . ASP B 1 75 ? 1.089 12.992 -8.328 1 91.25 75 ASP B N 1
ATOM 1653 C CA . ASP B 1 75 ? 1.098 13.742 -9.586 1 91.25 75 ASP B CA 1
ATOM 1654 C C . ASP B 1 75 ? 2.525 14.078 -10.016 1 91.25 75 ASP B C 1
ATOM 1656 O O . ASP B 1 75 ? 3.363 14.422 -9.18 1 91.25 75 ASP B O 1
ATOM 1660 N N . LEU B 1 76 ? 2.785 14.031 -11.289 1 90.12 76 LEU B N 1
ATOM 1661 C CA . LEU B 1 76 ? 4.121 14.266 -11.828 1 90.12 76 LEU B CA 1
ATOM 1662 C C . LEU B 1 76 ? 4.59 15.68 -11.531 1 90.12 76 LEU B C 1
ATOM 1664 O O . LEU B 1 76 ? 5.777 15.906 -11.273 1 90.12 76 LEU B O 1
ATOM 1668 N N . ASP B 1 77 ? 3.658 16.609 -11.523 1 92.5 77 ASP B N 1
ATOM 1669 C CA . ASP B 1 77 ? 4.012 18.031 -11.398 1 92.5 77 ASP B CA 1
ATOM 1670 C C . ASP B 1 77 ? 4.145 18.422 -9.93 1 92.5 77 ASP B C 1
ATOM 1672 O O . ASP B 1 77 ? 4.871 19.375 -9.602 1 92.5 77 ASP B O 1
ATOM 1676 N N . THR B 1 78 ? 3.484 17.766 -9.086 1 94.19 78 THR B N 1
ATOM 1677 C CA . THR B 1 78 ? 3.461 18.156 -7.676 1 94.19 78 THR B CA 1
ATOM 1678 C C . THR B 1 78 ? 3.518 16.922 -6.773 1 94.19 78 THR B C 1
ATOM 1680 O O . THR B 1 78 ? 2.607 16.703 -5.973 1 94.19 78 THR B O 1
ATOM 1683 N N . PRO B 1 79 ? 4.578 16.172 -6.887 1 96 79 PRO B N 1
ATOM 1684 C CA . PRO B 1 79 ? 4.645 14.945 -6.086 1 96 79 PRO B CA 1
ATOM 1685 C C . PRO B 1 79 ? 5.004 15.211 -4.629 1 96 79 PRO B C 1
ATOM 1687 O O . PRO B 1 79 ? 5.715 16.172 -4.328 1 96 79 PRO B O 1
ATOM 1690 N N . GLY B 1 80 ? 4.547 14.344 -3.75 1 97.56 80 GLY B N 1
ATOM 1691 C CA . GLY B 1 80 ? 5.074 14.367 -2.395 1 97.56 80 GLY B CA 1
ATOM 1692 C C . GLY B 1 80 ? 4.031 14.719 -1.354 1 97.56 80 GLY B C 1
ATOM 1693 O O . GLY B 1 80 ? 2.846 14.422 -1.527 1 97.56 80 GLY B O 1
ATOM 1694 N N . LEU B 1 81 ? 4.469 15.242 -0.282 1 98.44 81 LEU B N 1
ATOM 1695 C CA . LEU B 1 81 ? 3.656 15.5 0.902 1 98.44 81 LEU B CA 1
ATOM 1696 C C . LEU B 1 81 ? 3.309 16.984 1.008 1 98.44 81 LEU B C 1
ATOM 1698 O O . LEU B 1 81 ? 4.117 17.844 0.651 1 98.44 81 LEU B O 1
ATOM 1702 N N . TYR B 1 82 ? 2.18 17.266 1.508 1 97.88 82 TYR B N 1
ATOM 1703 C CA . TYR B 1 82 ? 1.714 18.625 1.727 1 97.88 82 TYR B CA 1
ATOM 1704 C C . TYR B 1 82 ? 0.627 18.672 2.795 1 97.88 82 TYR B C 1
ATOM 1706 O O . TYR B 1 82 ? 0.177 17.625 3.271 1 97.88 82 TYR B O 1
ATOM 1714 N N . LEU B 1 83 ? 0.302 19.828 3.152 1 97.69 83 LEU B N 1
ATOM 1715 C CA . LEU B 1 83 ? -0.801 20.016 4.09 1 97.69 83 LEU B CA 1
ATOM 1716 C C . LEU B 1 83 ? -2.092 20.344 3.352 1 97.69 83 LEU B C 1
ATOM 1718 O O . LEU B 1 83 ? -2.164 21.359 2.641 1 97.69 83 LEU B O 1
ATOM 1722 N N . MET B 1 84 ? -3.074 19.547 3.557 1 98.12 84 MET B N 1
ATOM 1723 C CA . MET B 1 84 ? -4.324 19.75 2.826 1 98.12 84 MET B CA 1
ATOM 1724 C C . MET B 1 84 ? -5.043 21.016 3.312 1 98.12 84 MET B C 1
ATOM 1726 O O . MET B 1 84 ? -5.207 21.203 4.52 1 98.12 84 MET B O 1
ATOM 1730 N N . GLN B 1 85 ? -5.543 21.75 2.32 1 96.5 85 GLN B N 1
ATOM 1731 C CA . GLN B 1 85 ? -6.168 23.016 2.676 1 96.5 85 GLN B CA 1
ATOM 1732 C C . GLN B 1 85 ? -7.555 23.141 2.047 1 96.5 85 GLN B C 1
ATOM 1734 O O . GLN B 1 85 ? -8.297 24.078 2.344 1 96.5 85 GLN B O 1
ATOM 1739 N N . SER B 1 86 ? -7.969 22.203 1.185 1 96.25 86 SER B N 1
ATOM 1740 C CA . SER B 1 86 ? -9.25 22.297 0.498 1 96.25 86 SER B CA 1
ATOM 1741 C C . SER B 1 86 ? -9.969 20.953 0.467 1 96.25 86 SER B C 1
ATOM 1743 O O . SER B 1 86 ? -9.336 19.906 0.612 1 96.25 86 SER B O 1
ATOM 1745 N N . GLU B 1 87 ? -11.25 21.016 0.213 1 96.88 87 GLU B N 1
ATOM 1746 C CA . GLU B 1 87 ? -12.062 19.812 0.078 1 96.88 87 GLU B CA 1
ATOM 1747 C C . GLU B 1 87 ? -11.641 19 -1.146 1 96.88 87 GLU B C 1
ATOM 1749 O O . GLU B 1 87 ? -11.68 17.766 -1.127 1 96.88 87 GLU B O 1
ATOM 1754 N N . ASP B 1 88 ? -11.219 19.703 -2.166 1 96.94 88 ASP B N 1
ATOM 1755 C CA . ASP B 1 88 ? -10.758 19 -3.359 1 96.94 88 ASP B CA 1
ATOM 1756 C C . ASP B 1 88 ? -9.516 18.156 -3.059 1 96.94 88 ASP B C 1
ATOM 1758 O O . ASP B 1 88 ? -9.406 17.016 -3.5 1 96.94 88 ASP B O 1
ATOM 1762 N N . GLU B 1 89 ? -8.633 18.719 -2.291 1 97.44 89 GLU B N 1
ATOM 1763 C CA . GLU B 1 89 ? -7.43 17.984 -1.897 1 97.44 89 GLU B CA 1
ATOM 1764 C C . GLU B 1 89 ? -7.766 16.812 -0.991 1 97.44 89 GLU B C 1
ATOM 1766 O O . GLU B 1 89 ? -7.203 15.719 -1.142 1 97.44 89 GLU B O 1
ATOM 1771 N N . ARG B 1 90 ? -8.656 17 -0.08 1 97.81 90 ARG B N 1
ATOM 1772 C CA . ARG B 1 90 ? -9.148 15.922 0.772 1 97.81 90 ARG B CA 1
ATOM 1773 C C . ARG B 1 90 ? -9.711 14.781 -0.064 1 97.81 90 ARG B C 1
ATOM 1775 O O . ARG B 1 90 ? -9.344 13.617 0.138 1 97.81 90 ARG B O 1
ATOM 1782 N N . LYS B 1 91 ? -10.57 15.141 -0.992 1 97.5 91 LYS B N 1
ATOM 1783 C CA . LYS B 1 91 ? -11.219 14.133 -1.825 1 97.5 91 LYS B CA 1
ATOM 1784 C C . LYS B 1 91 ? -10.195 13.367 -2.66 1 97.5 91 LYS B C 1
ATOM 1786 O O . LYS B 1 91 ? -10.297 12.148 -2.812 1 97.5 91 LYS B O 1
ATOM 1791 N N . ARG B 1 92 ? -9.234 14.078 -3.164 1 96.38 92 ARG B N 1
ATOM 1792 C CA . ARG B 1 92 ? -8.203 13.438 -3.975 1 96.38 92 ARG B CA 1
ATOM 1793 C C . ARG B 1 92 ? -7.387 12.461 -3.143 1 96.38 92 ARG B C 1
ATOM 1795 O O . ARG B 1 92 ? -7.176 11.312 -3.555 1 96.38 92 ARG B O 1
ATOM 1802 N N . THR B 1 93 ? -6.93 12.914 -1.976 1 97.5 93 THR B N 1
ATOM 1803 C CA . THR B 1 93 ? -6.141 12.039 -1.107 1 97.5 93 THR B CA 1
ATOM 1804 C C . THR B 1 93 ? -6.965 10.844 -0.653 1 97.5 93 THR B C 1
ATOM 1806 O O . THR B 1 93 ? -6.477 9.711 -0.66 1 97.5 93 THR B O 1
ATOM 1809 N N . PHE B 1 94 ? -8.203 11.094 -0.352 1 97.31 94 PHE B N 1
ATOM 1810 C CA . PHE B 1 94 ? -9.094 10.023 0.067 1 97.31 94 PHE B CA 1
ATOM 1811 C C . PHE B 1 94 ? -9.258 8.992 -1.043 1 97.31 94 PHE B C 1
ATOM 1813 O O . PHE B 1 94 ? -9.117 7.789 -0.807 1 97.31 94 PHE B O 1
ATOM 1820 N N . ARG B 1 95 ? -9.562 9.461 -2.238 1 96 95 ARG B N 1
ATOM 1821 C CA . ARG B 1 95 ? -9.797 8.555 -3.359 1 96 95 ARG B CA 1
ATOM 1822 C C . ARG B 1 95 ? -8.562 7.711 -3.648 1 96 95 ARG B C 1
ATOM 1824 O O . ARG B 1 95 ? -8.672 6.52 -3.943 1 96 95 ARG B O 1
ATOM 1831 N N . ASN B 1 96 ? -7.418 8.375 -3.533 1 95.5 96 ASN B N 1
ATOM 1832 C CA . ASN B 1 96 ? -6.176 7.648 -3.781 1 95.5 96 ASN B CA 1
ATOM 1833 C C . ASN B 1 96 ? -5.965 6.535 -2.76 1 95.5 96 ASN B C 1
ATOM 1835 O O . ASN B 1 96 ? -5.695 5.391 -3.131 1 95.5 96 ASN B O 1
ATOM 1839 N N . LEU B 1 97 ? -6.152 6.836 -1.501 1 96.31 97 LEU B N 1
ATOM 1840 C CA . LEU B 1 97 ? -5.945 5.867 -0.431 1 96.31 97 LEU B CA 1
ATOM 1841 C C . LEU B 1 97 ? -7.008 4.773 -0.472 1 96.31 97 LEU B C 1
ATOM 1843 O O . LEU B 1 97 ? -6.688 3.586 -0.405 1 96.31 97 LEU B O 1
ATOM 1847 N N . TYR B 1 98 ? -8.18 5.219 -0.673 1 94.31 98 TYR B N 1
ATOM 1848 C CA . TYR B 1 98 ? -9.273 4.262 -0.675 1 94.31 98 TYR B CA 1
ATOM 1849 C C . TYR B 1 98 ? -9.195 3.338 -1.886 1 94.31 98 TYR B C 1
ATOM 1851 O O . TYR B 1 98 ? -9.438 2.135 -1.775 1 94.31 98 TYR B O 1
ATOM 1859 N N . GLY B 1 99 ? -8.945 3.922 -3.033 1 94 99 GLY B N 1
ATOM 1860 C CA . GLY B 1 99 ? -8.734 3.102 -4.215 1 94 99 GLY B CA 1
ATOM 1861 C C . GLY B 1 99 ? -7.648 2.057 -4.023 1 94 99 GLY B C 1
ATOM 1862 O O . GLY B 1 99 ? -7.809 0.906 -4.434 1 94 99 GLY B O 1
ATOM 1863 N N . ARG B 1 100 ? -6.617 2.383 -3.416 1 95.12 100 ARG B N 1
ATOM 1864 C CA . ARG B 1 100 ? -5.523 1.456 -3.145 1 95.12 100 ARG B CA 1
ATOM 1865 C C . ARG B 1 100 ? -5.957 0.369 -2.166 1 95.12 100 ARG B C 1
ATOM 1867 O O . ARG B 1 100 ? -5.684 -0.813 -2.381 1 95.12 100 ARG B O 1
ATOM 1874 N N . ALA B 1 101 ? -6.598 0.802 -1.061 1 95.75 101 ALA B N 1
ATOM 1875 C CA . ALA B 1 101 ? -7.102 -0.166 -0.091 1 95.75 101 ALA B CA 1
ATOM 1876 C C . ALA B 1 101 ? -7.984 -1.213 -0.767 1 95.75 101 ALA B C 1
ATOM 1878 O O . ALA B 1 101 ? -7.871 -2.406 -0.482 1 95.75 101 ALA B O 1
ATOM 1879 N N . ARG B 1 102 ? -8.781 -0.76 -1.661 1 94.06 102 ARG B N 1
ATOM 1880 C CA . ARG B 1 102 ? -9.688 -1.662 -2.363 1 94.06 102 ARG B CA 1
ATOM 1881 C C . ARG B 1 102 ? -8.914 -2.645 -3.236 1 94.06 102 ARG B C 1
ATOM 1883 O O . ARG B 1 102 ? -9.211 -3.842 -3.238 1 94.06 102 ARG B O 1
ATOM 1890 N N . GLN B 1 103 ? -7.969 -2.105 -3.979 1 95.06 103 GLN B N 1
ATOM 1891 C CA . GLN B 1 103 ? -7.172 -2.971 -4.844 1 95.06 103 GLN B CA 1
ATOM 1892 C C . GLN B 1 103 ? -6.445 -4.039 -4.035 1 95.06 103 GLN B C 1
ATOM 1894 O O . GLN B 1 103 ? -6.383 -5.199 -4.441 1 95.06 103 GLN B O 1
ATOM 1899 N N . ILE B 1 104 ? -5.926 -3.701 -2.943 1 96.44 104 ILE B N 1
ATOM 1900 C CA . ILE B 1 104 ? -5.188 -4.641 -2.105 1 96.44 104 ILE B CA 1
ATOM 1901 C C . ILE B 1 104 ? -6.152 -5.668 -1.512 1 96.44 104 ILE B C 1
ATOM 1903 O O . ILE B 1 104 ? -5.832 -6.855 -1.432 1 96.44 104 ILE B O 1
ATOM 1907 N N . ALA B 1 105 ? -7.297 -5.195 -1.097 1 95.06 105 ALA B N 1
ATOM 1908 C CA . ALA B 1 1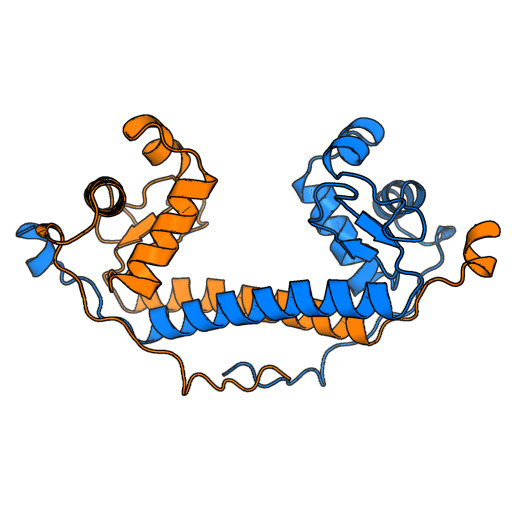05 ? -8.32 -6.102 -0.576 1 95.06 105 ALA B CA 1
ATOM 1909 C C . ALA B 1 105 ? -8.758 -7.102 -1.641 1 95.06 105 ALA B C 1
ATOM 1911 O O . ALA B 1 105 ? -8.977 -8.281 -1.342 1 95.06 105 ALA B O 1
ATOM 1912 N N . ASP B 1 106 ? -8.977 -6.598 -2.871 1 95.31 106 ASP B N 1
ATOM 1913 C CA . ASP B 1 106 ? -9.305 -7.504 -3.969 1 95.31 106 ASP B CA 1
ATOM 1914 C C . ASP B 1 106 ? -8.258 -8.609 -4.098 1 95.31 106 ASP B C 1
ATOM 1916 O O . ASP B 1 106 ? -8.602 -9.781 -4.285 1 95.31 106 ASP B O 1
ATOM 1920 N N . ARG B 1 107 ? -7.055 -8.242 -4.031 1 96.88 107 ARG B N 1
ATOM 1921 C CA . ARG B 1 107 ? -5.973 -9.211 -4.129 1 96.88 107 ARG B CA 1
ATOM 1922 C C . ARG B 1 107 ? -6.035 -10.219 -2.98 1 96.88 107 ARG B C 1
ATOM 1924 O O . ARG B 1 107 ? -5.855 -11.422 -3.189 1 96.88 107 ARG B O 1
ATOM 1931 N N . ALA B 1 108 ? -6.238 -9.695 -1.773 1 96.44 108 ALA B N 1
ATOM 1932 C CA . ALA B 1 108 ? -6.383 -10.586 -0.625 1 96.44 108 ALA B CA 1
ATOM 1933 C C . ALA B 1 108 ? -7.48 -11.617 -0.863 1 96.44 108 ALA B C 1
ATOM 1935 O O . ALA B 1 108 ? -7.312 -12.797 -0.546 1 96.44 108 ALA B O 1
ATOM 1936 N N . TYR B 1 109 ? -8.539 -11.148 -1.412 1 96.25 109 TYR B N 1
ATOM 1937 C CA . TYR B 1 109 ? -9.656 -12.047 -1.699 1 96.25 109 TYR B CA 1
ATOM 1938 C C . TYR B 1 109 ? -9.25 -13.133 -2.688 1 96.25 109 TYR B C 1
ATOM 1940 O O . TYR B 1 109 ? -9.539 -14.312 -2.48 1 96.25 109 TYR B O 1
ATOM 1948 N N . VAL B 1 110 ? -8.633 -12.742 -3.736 1 97.62 110 VAL B N 1
ATOM 1949 C CA . VAL B 1 110 ? -8.203 -13.703 -4.742 1 97.62 110 VAL B CA 1
ATOM 1950 C C . VAL B 1 110 ? -7.234 -14.711 -4.121 1 97.62 110 VAL B C 1
ATOM 1952 O O . VAL B 1 110 ? -7.312 -15.906 -4.391 1 97.62 110 VAL B O 1
ATOM 1955 N N . VAL B 1 111 ? -6.32 -14.266 -3.258 1 97.81 111 VAL B N 1
ATOM 1956 C CA . VAL B 1 111 ? -5.418 -15.156 -2.541 1 97.81 111 VAL B CA 1
ATOM 1957 C C . VAL B 1 111 ? -6.223 -16.188 -1.763 1 97.81 111 VAL B C 1
ATOM 1959 O O . VAL B 1 111 ? -5.895 -17.391 -1.778 1 97.81 111 VAL B O 1
ATOM 1962 N N . ASN B 1 112 ? -7.223 -15.727 -1.151 1 96.69 112 ASN B N 1
ATOM 1963 C CA . ASN B 1 112 ? -8.031 -16.594 -0.298 1 96.69 112 ASN B CA 1
ATOM 1964 C C . ASN B 1 112 ? -8.742 -17.672 -1.109 1 96.69 112 ASN B C 1
ATOM 1966 O O . ASN B 1 112 ? -9.062 -18.75 -0.587 1 96.69 112 ASN B O 1
ATOM 1970 N N . GLU B 1 113 ? -8.984 -17.406 -2.408 1 97.12 113 GLU B N 1
ATOM 1971 C CA . GLU B 1 113 ? -9.875 -18.266 -3.182 1 97.12 113 GLU B CA 1
ATOM 1972 C C . GLU B 1 113 ? -9.102 -19.062 -4.238 1 97.12 113 GLU B C 1
ATOM 1974 O O . GLU B 1 113 ? -9.586 -20.062 -4.746 1 97.12 113 GLU B O 1
ATOM 1979 N N . ILE B 1 114 ? -7.965 -18.656 -4.582 1 97.75 114 ILE B N 1
ATOM 1980 C CA . ILE B 1 114 ? -7.246 -19.188 -5.73 1 97.75 114 ILE B CA 1
ATOM 1981 C C . ILE B 1 114 ? -6.77 -20.609 -5.422 1 97.75 114 ILE B C 1
ATOM 1983 O O . ILE B 1 114 ? -6.531 -20.953 -4.262 1 97.75 114 ILE B O 1
ATOM 1987 N N . ARG B 1 115 ? -6.637 -21.391 -6.445 1 96.31 115 ARG B N 1
ATOM 1988 C CA . ARG B 1 115 ? -6.129 -22.75 -6.289 1 96.31 115 ARG B CA 1
ATOM 1989 C C . ARG B 1 115 ? -4.621 -22.75 -6.059 1 96.31 115 ARG B C 1
ATOM 1991 O O . ARG B 1 115 ? -3.873 -22.109 -6.801 1 96.31 115 ARG B O 1
ATOM 1998 N N . LEU B 1 116 ? -4.199 -23.469 -5.102 1 97.25 116 LEU B N 1
ATOM 1999 C CA . LEU B 1 116 ? -2.779 -23.562 -4.773 1 97.25 116 LEU B CA 1
ATOM 2000 C C . LEU B 1 116 ? -2.057 -24.469 -5.754 1 97.25 116 LEU B C 1
ATOM 2002 O O . LEU B 1 116 ? -2.693 -25.141 -6.574 1 97.25 116 LEU B O 1
ATOM 2006 N N . ILE B 1 117 ? -0.742 -24.312 -5.664 1 94.25 117 ILE B N 1
ATOM 2007 C CA . ILE B 1 117 ? 0.062 -25.188 -6.496 1 94.25 117 ILE B CA 1
ATOM 2008 C C . ILE B 1 117 ? 0.2 -26.562 -5.82 1 94.25 117 ILE B C 1
ATOM 2010 O O . ILE B 1 117 ? 0.467 -26.641 -4.617 1 94.25 117 ILE B O 1
ATOM 2014 N N . ASP B 1 118 ? -0.064 -27.484 -6.664 1 87 118 ASP B N 1
ATOM 2015 C CA . ASP B 1 118 ? 0.178 -28.844 -6.215 1 87 118 ASP B CA 1
ATOM 2016 C C . ASP B 1 118 ? 1.635 -29.25 -6.434 1 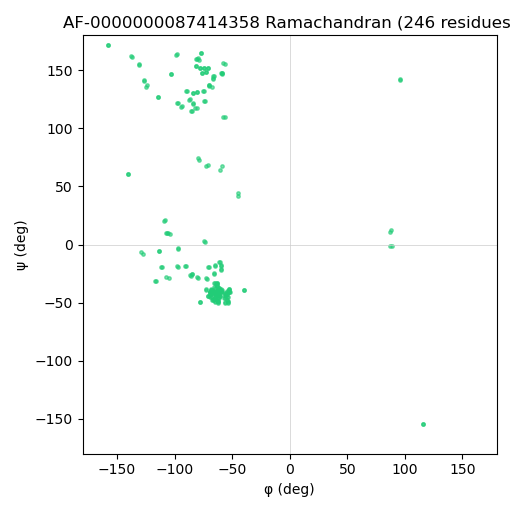87 118 ASP B C 1
ATOM 2018 O O . ASP B 1 118 ? 2.143 -29.172 -7.555 1 87 118 ASP B O 1
ATOM 2022 N N . PRO B 1 119 ? 2.322 -29.484 -5.352 1 74.5 119 PRO B N 1
ATOM 2023 C CA . PRO B 1 119 ? 3.719 -29.891 -5.52 1 74.5 119 PRO B CA 1
ATOM 2024 C C . PRO B 1 119 ? 3.914 -30.859 -6.688 1 74.5 119 PRO B C 1
ATOM 2026 O O . PRO B 1 119 ? 4.922 -30.781 -7.395 1 74.5 119 PRO B O 1
ATOM 2029 N N . LYS B 1 120 ? 2.975 -31.812 -6.879 1 76.62 120 LYS B N 1
ATOM 2030 C CA . LYS B 1 120 ? 3.062 -32.812 -7.957 1 76.62 120 LYS B CA 1
ATOM 2031 C C . LYS B 1 120 ? 2.975 -32.125 -9.32 1 76.62 120 LYS B C 1
ATOM 2033 O O . LYS B 1 120 ? 3.623 -32.562 -10.273 1 76.62 120 LYS B O 1
ATOM 2038 N N . GLU B 1 121 ? 2.182 -31.125 -9.445 1 74.69 121 GLU B N 1
ATOM 2039 C CA . GLU B 1 121 ? 1.977 -30.422 -10.703 1 74.69 121 GLU B CA 1
ATOM 2040 C C . GLU B 1 121 ? 3.205 -29.594 -11.07 1 74.69 121 GLU B C 1
ATOM 2042 O O . GLU B 1 121 ? 3.514 -29.422 -12.258 1 74.69 121 GLU B O 1
ATOM 2047 N N . TRP B 1 122 ? 3.846 -29.188 -10.102 1 72.94 122 TRP B N 1
ATOM 2048 C CA . TRP B 1 122 ? 4.984 -28.312 -10.359 1 72.94 122 TRP B CA 1
ATOM 2049 C C . TRP B 1 122 ? 6.148 -29.094 -10.961 1 72.94 122 TRP B C 1
ATOM 2051 O O . TRP B 1 122 ? 6.848 -28.609 -11.844 1 72.94 122 TRP B O 1
ATOM 2061 N N . GLU B 1 123 ? 6.348 -30.203 -10.516 1 65.06 123 GLU B N 1
ATOM 2062 C CA . GLU B 1 123 ? 7.445 -31.047 -10.984 1 65.06 123 GLU B CA 1
ATOM 2063 C C . GLU B 1 123 ? 7.312 -31.344 -12.477 1 65.06 123 GLU B C 1
ATOM 2065 O O . GLU B 1 123 ? 8.305 -31.656 -13.141 1 65.06 123 GLU B O 1
ATOM 2070 N N . VAL B 1 124 ? 6.137 -31.062 -12.938 1 59.09 124 VAL B N 1
ATOM 2071 C CA . VAL B 1 124 ? 5.922 -31.406 -14.344 1 59.09 124 VAL B CA 1
ATOM 2072 C C . VAL B 1 124 ? 6.148 -30.156 -15.203 1 59.09 124 VAL B C 1
ATOM 2074 O O . VAL B 1 124 ? 6.293 -30.266 -16.422 1 59.09 124 VAL B O 1
ATOM 2077 N N . LEU B 1 125 ? 6.066 -29.156 -14.555 1 57.19 125 LEU B N 1
ATOM 2078 C CA . LEU B 1 125 ? 6.301 -27.922 -15.297 1 57.19 125 LEU B CA 1
ATOM 2079 C C . LEU B 1 125 ? 7.785 -27.734 -15.594 1 57.19 125 LEU B C 1
ATOM 2081 O O . LEU B 1 125 ? 8.148 -27.266 -16.672 1 57.19 125 LEU B O 1
#

Secondary structure (DSSP, 8-state):
-----GGGPPPPPPPPGGGS-HHHHHHHTT--BSGGG-B-HHHHHHHH---HHHHHHHHHHHHHTT---EEEE--SSS-EEEE--SHHHHHHHHHHHHHHHHHHHHHHHHHHHSPPP-HHHHTT-/-----GGGPPPPPPPPGGGS-HHHHHHHTT--BSGGG-B-HHHHHHHH---HHHHHHHHHHHHHTT---EEEE--SSS-EEEE--SHHHHHHHHHHHHHHHHHHHHHHHHHHHSPPP-HHHHTT-

pLDDT: mean 92.91, std 11.18, range [33.0, 98.62]

Radius of gyration: 20.8 Å; Cα contacts (8 Å, |Δi|>4): 412; chains: 2; bounding box: 38×65×44 Å

Organism: NCBI:txid267746

Foldseek 3Di:
DPPVCCVPQDFDDAADLVPDDPVLSLLVVQAEEDQLRFDALVRSCVVPVDDSVVSVVSLVCNGRPRNFQWAADPDPNRGHIHGYDDPVRVVVRCCVVVVVVVVVVVVVVCVVPPDDDDPVVVVVD/DPPVCCVPQDFDDADDLVPDDPVLSLLQVQAEEDQLRFDALVRSCVVPVDDSVVSVVSLVCNGRPRNFQWAADPDPNRGHIHGYDDPVRVVVRCCVVVVVVVVVVVVVVCVVPPDDD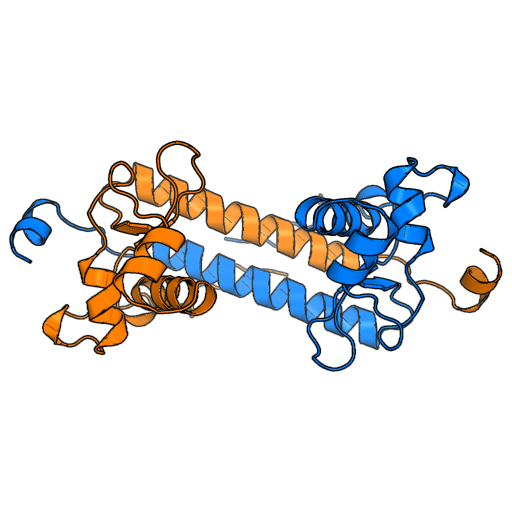DPVVVVVD

Solvent-accessible surface area (backbone atoms only — not comparable to full-atom values): 13514 Å² total; per-residue (Å²): 114,50,63,57,68,57,84,80,62,75,74,42,61,66,55,56,66,89,75,42,56,69,70,58,33,58,55,53,71,70,47,32,69,28,59,92,47,27,41,40,58,70,56,53,22,68,75,71,70,49,55,64,70,56,53,55,51,45,46,48,39,36,31,62,62,33,24,38,42,57,35,63,38,85,45,90,90,32,30,24,36,16,29,28,52,46,71,67,51,35,51,50,35,23,49,54,32,37,54,48,17,48,53,36,36,53,50,20,50,42,50,70,66,54,63,64,47,48,74,77,60,54,77,70,105,114,50,61,54,68,59,83,80,61,75,74,42,61,69,56,57,67,90,77,43,57,70,70,56,34,58,55,53,70,69,47,33,71,29,59,91,47,28,41,40,58,69,56,52,24,69,76,70,70,49,55,64,69,55,54,55,52,45,47,48,38,37,30,62,62,32,24,39,42,57,37,64,38,84,45,90,90,33,32,25,36,16,28,28,52,49,69,67,51,36,51,51,36,24,49,53,31,38,53,48,17,48,54,35,36,51,49,20,50,42,51,70,66,53,62,62,46,49,74,77,60,53,76,71,105

Nearest PDB structures (foldseek):
  6pcp-assembly2_C  TM=4.595E-01  e=1.066E-01  Bordetella pertussis
  2yr2-assembly1_A  TM=4.385E-01  e=1.085E+00  Sulfurisphaera tokodaii
  8ylg-assembly1_B  TM=4.437E-01  e=9.503E-01  Burkholderia thailandensis
  8clj-assembly1_A  TM=3.910E-01  e=1.239E+00  Homo sapiens
  1ku9-assembly1_B  TM=4.042E-01  e=4.664E+00  Methanocaldococcus jannaschii